Protein AF-A0AA92W323-F1 (afdb_monomer)

Foldseek 3Di:
DDDVLVLVLLQVVLCLLPVVLVPPDSVFKDKDKDAQQWQWAFPVDADPVRHTDTDTDTFGMKMWIDSGPPPVDPVSIWMEGEHEDADLVRLQPDPCQVVCFQLTFAYEYEYAPVCQVSNVVSQVVNCVVPVVCVQRYWYAHPVRSDTPHDGHTGNHDPVSVVSSVVSVCCCVVPVPDDDADPPPPDDPDPDDDDDDDDDDDDDDDDPDDDPDDHDDPDPPPPPPDPVVVVVVVVVVVVVD

Mean predicted aligned error: 14.5 Å

Sequence (240 aa):
MKGKKIQVFVKDMCLHAYPWTERIPVEYLEYKIFEEFRLRESTGEKTRLGLDKKLQIIPDVILFIKPGDRALNQGHCFTVALEIKEFKDDLMRDEKLWKYVGWTDFFFIAVPDDLTQYAFEKIVEVNNEHPETLSKIGVLGLETGELYSHPQRSEVSIEKQNLVLQNAVYNYAFKDAKTIFFTPEEPPMPVTSTEKNISEEDTKISAQNNLQENCILKEENNKRLPDEEKAARKAAYLAR

Structure (mmCIF, N/CA/C/O backbone):
data_AF-A0AA92W323-F1
#
_entry.id   AF-A0AA92W323-F1
#
loop_
_atom_site.group_PDB
_atom_site.id
_atom_site.type_symbol
_atom_site.label_atom_id
_atom_site.label_alt_id
_atom_site.label_comp_id
_atom_site.label_asym_id
_atom_site.label_entity_id
_atom_site.label_seq_id
_atom_site.pdbx_PDB_ins_code
_atom_site.Cartn_x
_atom_site.Cartn_y
_atom_site.Cartn_z
_atom_site.occupancy
_atom_site.B_iso_or_equiv
_atom_site.auth_seq_id
_atom_site.auth_comp_id
_atom_site.auth_asym_id
_atom_site.auth_atom_id
_atom_site.pdbx_PDB_model_num
ATOM 1 N N . MET A 1 1 ? 2.771 -14.122 0.572 1.00 56.31 1 MET A N 1
ATOM 2 C CA . MET A 1 1 ? 3.015 -14.318 -0.886 1.00 56.31 1 MET A CA 1
ATOM 3 C C . MET A 1 1 ? 4.290 -15.135 -1.119 1.00 56.31 1 MET A C 1
ATOM 5 O O . MET A 1 1 ? 5.273 -14.891 -0.439 1.00 56.31 1 MET A O 1
ATOM 9 N N . LYS A 1 2 ? 4.318 -16.095 -2.061 1.00 54.50 2 LYS A N 1
ATOM 10 C CA . LYS A 1 2 ? 5.544 -16.854 -2.425 1.00 54.50 2 LYS A CA 1
ATOM 11 C C . LYS A 1 2 ? 6.307 -16.165 -3.571 1.00 54.50 2 LYS A C 1
ATOM 13 O O . LYS A 1 2 ? 5.684 -15.522 -4.411 1.00 54.50 2 LYS A O 1
ATOM 18 N N . GLY A 1 3 ? 7.629 -16.367 -3.646 1.00 61.84 3 GLY A N 1
ATOM 19 C CA . GLY A 1 3 ? 8.594 -15.611 -4.473 1.00 61.84 3 GLY A CA 1
ATOM 20 C C . GLY A 1 3 ? 8.237 -15.296 -5.939 1.00 61.84 3 GLY A C 1
ATOM 21 O O . GLY A 1 3 ? 8.581 -14.223 -6.413 1.00 61.84 3 GLY A O 1
ATOM 22 N N . LYS A 1 4 ? 7.509 -16.160 -6.663 1.00 64.94 4 LYS A N 1
ATOM 23 C CA . LYS A 1 4 ? 7.082 -15.853 -8.046 1.00 64.94 4 LYS A CA 1
ATOM 24 C C . LYS A 1 4 ? 5.943 -14.829 -8.125 1.00 64.94 4 LYS A C 1
ATOM 26 O O . LYS A 1 4 ? 5.936 -14.009 -9.031 1.00 64.94 4 LYS A O 1
ATOM 31 N N . LYS A 1 5 ? 5.005 -14.853 -7.174 1.00 78.50 5 LYS A N 1
ATOM 32 C CA . LYS A 1 5 ? 3.828 -13.963 -7.172 1.00 78.50 5 LYS A CA 1
ATOM 33 C C . LYS A 1 5 ? 4.218 -12.522 -6.873 1.00 78.50 5 LYS A C 1
ATOM 35 O O . LYS A 1 5 ? 3.736 -11.593 -7.502 1.00 78.50 5 LYS A O 1
ATOM 40 N N . ILE A 1 6 ? 5.163 -12.356 -5.947 1.00 81.56 6 ILE A N 1
ATOM 41 C CA . ILE A 1 6 ? 5.682 -11.036 -5.601 1.00 81.56 6 ILE A CA 1
ATOM 42 C C . ILE A 1 6 ? 6.442 -10.391 -6.768 1.00 81.56 6 ILE A C 1
ATOM 44 O O . ILE A 1 6 ? 6.346 -9.187 -6.950 1.00 81.56 6 ILE A O 1
ATOM 48 N N . GLN A 1 7 ? 7.143 -11.170 -7.598 1.00 82.38 7 GLN A N 1
ATOM 49 C CA . GLN A 1 7 ? 7.807 -10.631 -8.788 1.00 82.38 7 GLN A CA 1
ATOM 50 C C . GLN A 1 7 ? 6.812 -10.114 -9.833 1.00 82.38 7 GLN A C 1
ATOM 52 O O . GLN A 1 7 ? 7.068 -9.066 -10.418 1.00 82.38 7 GLN A O 1
ATOM 57 N N . VAL A 1 8 ? 5.689 -10.815 -10.045 1.00 85.19 8 VAL A N 1
ATOM 58 C CA . VAL A 1 8 ? 4.604 -10.350 -10.933 1.00 85.19 8 VAL A CA 1
ATOM 59 C C . VAL A 1 8 ? 4.057 -9.019 -10.425 1.00 85.19 8 VAL A C 1
ATOM 61 O O . VAL A 1 8 ? 4.107 -8.026 -11.143 1.00 85.19 8 VAL A O 1
ATOM 64 N N . PHE A 1 9 ? 3.685 -8.970 -9.146 1.00 89.88 9 PHE A N 1
ATOM 65 C CA . PHE A 1 9 ? 3.217 -7.748 -8.501 1.00 89.88 9 PHE A CA 1
ATOM 66 C C . PHE A 1 9 ? 4.223 -6.589 -8.602 1.00 89.88 9 PHE A C 1
ATOM 68 O O .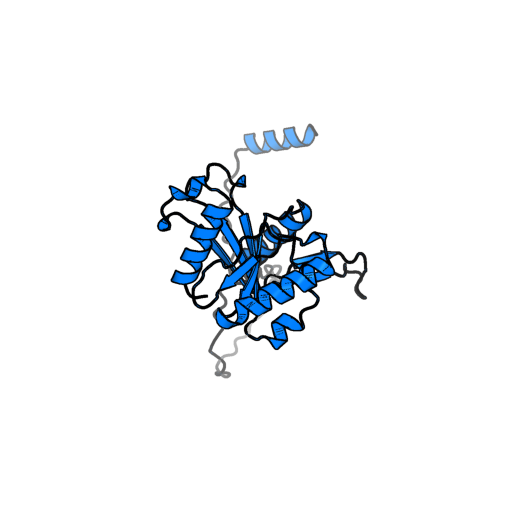 PHE A 1 9 ? 3.858 -5.486 -8.998 1.00 89.88 9 PHE A O 1
ATOM 75 N N . VAL A 1 10 ? 5.504 -6.814 -8.281 1.00 90.19 10 VAL A N 1
ATOM 76 C CA . VAL A 1 10 ? 6.534 -5.760 -8.340 1.00 90.19 10 VAL A CA 1
ATOM 77 C C . VAL A 1 10 ? 6.752 -5.275 -9.771 1.00 90.19 10 VAL A C 1
ATOM 79 O O . VAL A 1 10 ? 6.951 -4.077 -9.974 1.00 90.19 10 VAL A O 1
ATOM 82 N N . LYS A 1 11 ? 6.697 -6.167 -10.765 1.00 89.38 11 LYS A N 1
ATOM 83 C CA . LYS A 1 11 ? 6.792 -5.791 -12.177 1.00 89.38 11 LYS A CA 1
ATOM 84 C C . LYS A 1 11 ? 5.631 -4.883 -12.580 1.00 89.38 11 LYS A C 1
ATOM 86 O O . LYS A 1 11 ? 5.878 -3.810 -13.131 1.00 89.38 11 LYS A O 1
ATOM 91 N N . ASP A 1 12 ? 4.403 -5.282 -12.267 1.00 92.25 12 ASP A N 1
ATOM 92 C CA . ASP A 1 12 ? 3.207 -4.508 -12.606 1.00 92.25 12 ASP A CA 1
ATOM 93 C C . ASP A 1 12 ? 3.206 -3.155 -11.883 1.00 92.25 12 ASP A C 1
ATOM 95 O O . ASP A 1 12 ? 2.952 -2.118 -12.495 1.00 92.25 12 ASP A O 1
ATOM 99 N N . MET A 1 13 ? 3.626 -3.126 -10.615 1.00 93.94 13 MET A N 1
ATOM 100 C CA . MET A 1 13 ? 3.793 -1.885 -9.854 1.00 93.94 13 MET A CA 1
ATOM 101 C C . MET A 1 13 ? 4.854 -0.955 -10.437 1.00 93.94 13 MET A C 1
ATOM 103 O O . MET A 1 13 ? 4.646 0.257 -10.467 1.00 93.94 13 MET A O 1
ATOM 107 N N . CYS A 1 14 ? 5.988 -1.488 -10.901 1.00 92.38 14 CYS A N 1
ATOM 108 C CA . CYS A 1 14 ? 7.003 -0.684 -11.579 1.00 92.38 14 CYS A CA 1
ATOM 109 C C . CYS A 1 14 ? 6.436 -0.043 -12.848 1.00 92.38 14 CYS A C 1
ATOM 111 O O . CYS A 1 14 ? 6.650 1.151 -13.060 1.00 92.38 14 CYS A O 1
ATOM 113 N N . LEU A 1 15 ? 5.691 -0.807 -13.654 1.00 92.81 15 LEU A N 1
ATOM 114 C CA . LEU A 1 15 ? 5.075 -0.318 -14.890 1.00 92.81 15 LEU A CA 1
ATOM 115 C C . LEU A 1 15 ? 4.034 0.766 -14.612 1.00 92.81 15 LEU A C 1
ATOM 117 O O . LEU A 1 15 ? 4.030 1.800 -15.280 1.00 92.81 15 LEU A O 1
ATOM 121 N N . HIS A 1 16 ? 3.205 0.553 -13.591 1.00 94.38 16 HIS A N 1
ATOM 122 C CA . HIS A 1 16 ? 2.200 1.513 -13.146 1.00 94.38 16 HIS A CA 1
ATOM 123 C C . HIS A 1 16 ? 2.821 2.812 -12.626 1.00 94.38 16 HIS A C 1
ATOM 125 O O . HIS A 1 16 ? 2.421 3.904 -13.027 1.00 94.38 16 HIS A O 1
ATOM 131 N N . ALA A 1 17 ? 3.834 2.714 -11.762 1.00 93.19 17 ALA A N 1
ATOM 132 C CA . ALA A 1 17 ? 4.519 3.887 -11.225 1.00 93.19 17 ALA A CA 1
ATOM 133 C C . ALA A 1 17 ? 5.307 4.637 -12.311 1.00 93.19 17 ALA A C 1
ATOM 135 O O . ALA A 1 17 ? 5.402 5.867 -12.279 1.00 93.19 17 ALA A O 1
ATOM 136 N N . TYR A 1 18 ? 5.882 3.896 -13.259 1.00 92.00 18 TYR A N 1
ATOM 137 C CA . TYR A 1 18 ? 6.827 4.399 -14.242 1.00 92.00 18 TYR A CA 1
ATOM 138 C C . TYR A 1 18 ? 6.730 3.620 -15.565 1.00 92.00 18 TYR A C 1
ATOM 140 O O . TYR A 1 18 ? 7.376 2.579 -15.713 1.00 92.00 18 TYR A O 1
ATOM 148 N N . PRO A 1 19 ? 6.043 4.159 -16.591 1.00 91.31 19 PRO A N 1
ATOM 149 C CA . PRO A 1 19 ? 5.852 3.464 -17.869 1.00 91.31 19 PRO A CA 1
ATOM 150 C C . PRO A 1 19 ? 7.151 3.046 -18.575 1.00 91.31 19 PRO A C 1
ATOM 152 O O . PRO A 1 19 ? 7.191 2.055 -19.297 1.00 91.31 19 PRO A O 1
ATOM 155 N N . TRP A 1 20 ? 8.253 3.770 -18.350 1.00 90.19 20 TRP A N 1
ATOM 156 C CA . TRP A 1 20 ? 9.557 3.445 -18.938 1.00 90.19 20 TRP A CA 1
ATOM 157 C C . TRP A 1 20 ? 10.143 2.112 -18.444 1.00 90.19 20 TRP A C 1
ATOM 159 O O . TRP A 1 20 ? 11.057 1.579 -19.079 1.00 90.19 20 TRP A O 1
ATOM 169 N N . THR A 1 21 ? 9.624 1.560 -17.343 1.00 89.94 21 THR A N 1
ATOM 170 C CA . THR A 1 21 ? 10.070 0.276 -16.786 1.00 89.94 21 THR A CA 1
ATOM 171 C C . THR A 1 21 ? 9.650 -0.928 -17.626 1.00 89.94 21 THR A C 1
ATOM 173 O O . THR A 1 21 ? 10.226 -1.994 -17.449 1.00 89.94 21 THR A O 1
ATOM 176 N N . GLU A 1 22 ? 8.758 -0.764 -18.613 1.00 90.00 22 GLU A N 1
ATOM 177 C CA . GLU A 1 22 ? 8.421 -1.802 -19.605 1.00 90.00 22 GLU A CA 1
ATOM 178 C C . GLU A 1 22 ? 9.672 -2.406 -20.270 1.00 90.00 22 GLU A C 1
ATOM 180 O O . GLU A 1 22 ? 9.716 -3.584 -20.618 1.00 90.00 22 GLU A O 1
ATOM 185 N N . ARG A 1 23 ? 10.723 -1.592 -20.419 1.00 87.25 23 ARG A N 1
ATOM 186 C CA . ARG A 1 23 ? 11.990 -1.968 -21.059 1.00 87.25 23 ARG A CA 1
ATOM 187 C C . ARG A 1 23 ? 12.988 -2.619 -20.103 1.00 87.25 23 ARG A C 1
ATOM 189 O O . ARG A 1 23 ? 14.090 -2.952 -20.533 1.00 87.25 23 ARG A O 1
ATOM 196 N N . ILE A 1 24 ? 12.651 -2.732 -18.821 1.00 84.25 24 ILE A N 1
ATOM 197 C CA . ILE A 1 24 ? 13.533 -3.253 -17.780 1.00 84.25 24 ILE A CA 1
ATOM 198 C C . ILE A 1 24 ? 13.208 -4.734 -17.551 1.00 84.25 24 ILE A C 1
ATOM 200 O O . ILE A 1 24 ? 12.088 -5.063 -17.156 1.00 84.25 24 ILE A O 1
ATOM 204 N N . PRO A 1 25 ? 14.174 -5.640 -17.784 1.00 84.12 25 PRO A N 1
ATOM 205 C CA . PRO A 1 25 ? 14.038 -7.042 -17.413 1.00 84.12 25 PRO A CA 1
ATOM 206 C C . PRO A 1 25 ? 13.721 -7.228 -15.922 1.00 84.12 25 PRO A C 1
ATOM 208 O O . PRO A 1 25 ? 14.237 -6.503 -15.068 1.00 84.12 25 PRO A O 1
ATOM 211 N N . VAL A 1 26 ? 12.881 -8.218 -15.604 1.00 82.19 26 VAL A N 1
ATOM 212 C CA . VAL A 1 26 ? 12.370 -8.464 -14.240 1.00 82.19 26 VAL A CA 1
ATOM 213 C C . VAL A 1 26 ? 13.503 -8.797 -13.268 1.00 82.19 26 VAL A C 1
ATOM 215 O O . VAL A 1 26 ? 13.452 -8.412 -12.104 1.00 82.19 26 VAL A O 1
ATOM 218 N N . GLU A 1 27 ? 14.552 -9.462 -13.746 1.00 82.88 27 GLU A N 1
ATOM 219 C CA . GLU A 1 27 ? 15.759 -9.808 -12.992 1.00 82.88 27 GLU A CA 1
ATOM 220 C C . GLU A 1 27 ? 16.557 -8.598 -12.488 1.00 82.88 27 GLU A C 1
ATOM 222 O O . GLU A 1 27 ? 17.389 -8.753 -11.597 1.00 82.88 27 GLU A O 1
ATOM 227 N N . TYR A 1 28 ? 16.307 -7.404 -13.029 1.00 83.12 28 TYR A N 1
ATOM 228 C CA . TYR A 1 28 ? 16.937 -6.163 -12.577 1.00 83.12 28 TYR A CA 1
ATOM 229 C C . TYR A 1 28 ? 16.062 -5.352 -11.622 1.00 83.12 28 TYR A C 1
ATOM 231 O O . TYR A 1 28 ? 16.486 -4.285 -11.176 1.00 83.12 28 TYR A O 1
ATOM 239 N N . LEU A 1 29 ? 14.848 -5.816 -11.318 1.00 83.81 29 LEU A N 1
ATOM 240 C CA . LEU A 1 29 ? 14.006 -5.201 -10.302 1.00 83.81 29 LEU A CA 1
ATOM 241 C C . LEU A 1 29 ? 14.485 -5.646 -8.922 1.00 83.81 29 LEU A C 1
ATOM 243 O O . LEU A 1 29 ? 14.608 -6.837 -8.639 1.00 83.81 29 LEU A O 1
ATOM 247 N N . GLU A 1 30 ? 14.723 -4.680 -8.045 1.00 86.94 30 GLU A N 1
ATOM 248 C CA . GLU A 1 30 ? 15.118 -4.939 -6.666 1.00 86.94 30 GLU A CA 1
ATOM 249 C C . GLU A 1 30 ? 13.985 -4.532 -5.731 1.00 86.94 30 GLU A C 1
ATOM 251 O O . GLU A 1 30 ? 13.370 -3.474 -5.889 1.00 86.94 30 GLU A O 1
ATOM 256 N N . TYR A 1 31 ? 13.723 -5.354 -4.720 1.00 88.69 31 TYR A N 1
ATOM 257 C CA . TYR A 1 31 ? 12.782 -5.005 -3.670 1.00 88.69 31 TYR A CA 1
ATOM 258 C C . TYR A 1 31 ? 13.202 -5.584 -2.321 1.00 88.69 31 TYR A C 1
ATOM 260 O O . TYR A 1 31 ? 13.844 -6.633 -2.240 1.00 88.69 31 TYR A O 1
ATOM 268 N N . LYS A 1 32 ? 12.821 -4.893 -1.247 1.00 88.94 32 LYS A N 1
ATOM 269 C CA . LYS A 1 32 ? 12.912 -5.380 0.134 1.00 88.94 32 LYS A CA 1
ATOM 270 C C . LYS A 1 32 ? 11.528 -5.427 0.749 1.00 88.94 32 LYS A C 1
ATOM 272 O O . LYS A 1 32 ? 10.727 -4.528 0.514 1.00 88.94 32 LYS A O 1
ATOM 277 N N . ILE A 1 33 ? 11.279 -6.461 1.540 1.00 87.56 33 ILE A N 1
ATOM 278 C CA . ILE A 1 33 ? 10.017 -6.683 2.239 1.00 87.56 33 ILE A CA 1
ATOM 279 C C . ILE A 1 33 ? 10.294 -6.584 3.731 1.00 87.56 33 ILE A C 1
ATOM 281 O O . ILE A 1 33 ? 11.258 -7.176 4.215 1.00 87.56 33 ILE A O 1
ATOM 285 N N . PHE A 1 34 ? 9.449 -5.850 4.439 1.00 86.31 34 PHE A N 1
ATOM 286 C CA . PHE A 1 34 ? 9.450 -5.792 5.890 1.00 86.31 34 PHE A CA 1
ATOM 287 C C . PHE A 1 34 ? 8.075 -6.191 6.413 1.00 86.31 34 PHE A C 1
ATOM 289 O O . PHE A 1 34 ? 7.063 -5.630 5.993 1.00 86.31 34 PHE A O 1
ATOM 296 N N . GLU A 1 35 ? 8.069 -7.136 7.345 1.00 82.75 35 GLU A N 1
ATOM 297 C CA . GLU A 1 35 ? 6.893 -7.561 8.104 1.00 82.75 35 GLU A CA 1
ATOM 298 C C . GLU A 1 35 ? 6.916 -6.908 9.496 1.00 82.75 35 GLU A C 1
ATOM 300 O O . GLU A 1 35 ? 7.981 -6.552 10.018 1.00 82.75 35 GLU A O 1
ATOM 305 N N . GLU A 1 36 ? 5.742 -6.749 10.112 1.00 72.56 36 GLU A N 1
ATOM 306 C CA . GLU A 1 36 ? 5.566 -6.119 11.435 1.00 72.56 36 GLU A CA 1
ATOM 307 C C . GLU A 1 36 ? 6.086 -4.670 11.505 1.00 72.56 36 GLU A C 1
ATOM 309 O O . GLU A 1 36 ? 6.739 -4.239 12.469 1.00 72.56 36 GLU A O 1
ATOM 314 N N . PHE A 1 37 ? 5.807 -3.887 10.467 1.00 79.56 37 PHE A N 1
ATOM 315 C CA . PHE A 1 37 ? 6.353 -2.546 10.333 1.00 79.56 37 PHE A CA 1
ATOM 316 C C . PHE A 1 37 ? 5.590 -1.526 11.186 1.00 79.56 37 PHE A C 1
ATOM 318 O O . PHE A 1 37 ? 4.546 -1.011 10.807 1.00 79.56 37 PHE A O 1
ATOM 325 N N . ARG A 1 38 ? 6.119 -1.192 12.366 1.00 82.81 38 ARG A N 1
ATOM 326 C CA . ARG A 1 38 ? 5.435 -0.291 13.316 1.00 82.81 38 ARG A CA 1
ATOM 327 C C . ARG A 1 38 ? 5.594 1.196 12.987 1.00 82.81 38 ARG A C 1
ATOM 329 O O . ARG A 1 38 ? 6.527 1.839 13.470 1.00 82.81 38 ARG A O 1
ATOM 336 N N . LEU A 1 39 ? 4.653 1.763 12.244 1.00 82.44 39 LEU A N 1
ATOM 337 C CA . LEU A 1 39 ? 4.553 3.206 12.030 1.00 82.44 39 LEU A CA 1
ATOM 338 C C . LEU A 1 39 ? 4.049 3.881 13.310 1.00 82.44 39 LEU A C 1
ATOM 340 O O . LEU A 1 39 ? 3.153 3.379 13.992 1.00 82.44 39 LEU A O 1
ATOM 344 N N . ARG A 1 40 ? 4.670 5.004 13.673 1.00 81.06 40 ARG A N 1
ATOM 345 C CA . ARG A 1 40 ? 4.402 5.711 14.930 1.00 81.06 40 ARG A CA 1
ATOM 346 C C . ARG A 1 40 ? 4.059 7.159 14.645 1.00 81.06 40 ARG A C 1
ATOM 348 O O . ARG A 1 40 ? 4.942 7.951 14.336 1.00 81.06 40 ARG A O 1
ATOM 355 N N . GLU A 1 41 ? 2.793 7.504 14.812 1.00 81.00 41 GLU A N 1
ATOM 356 C CA . GLU A 1 41 ? 2.326 8.882 14.696 1.00 81.00 41 GLU A CA 1
ATOM 357 C C . GLU A 1 41 ? 2.295 9.548 16.068 1.00 81.00 41 GLU A C 1
ATOM 359 O O . GLU A 1 41 ? 1.923 8.928 17.067 1.00 81.00 41 GLU A O 1
ATOM 364 N N . SER A 1 42 ? 2.713 10.809 16.145 1.00 78.44 42 SER A N 1
ATOM 365 C CA . SER A 1 42 ? 2.641 11.559 17.398 1.00 78.44 42 SER A CA 1
ATOM 366 C C . SER A 1 42 ? 1.195 11.906 17.729 1.00 78.44 42 SER A C 1
ATOM 368 O O . SER A 1 42 ? 0.512 12.497 16.904 1.00 78.44 42 SER A O 1
ATOM 370 N N . THR A 1 43 ? 0.736 11.603 18.946 1.00 83.25 43 THR A N 1
ATOM 371 C CA . THR A 1 43 ? -0.619 11.997 19.376 1.00 83.25 43 THR A CA 1
ATOM 372 C C . THR A 1 43 ? -0.651 13.360 20.068 1.00 83.25 43 THR A C 1
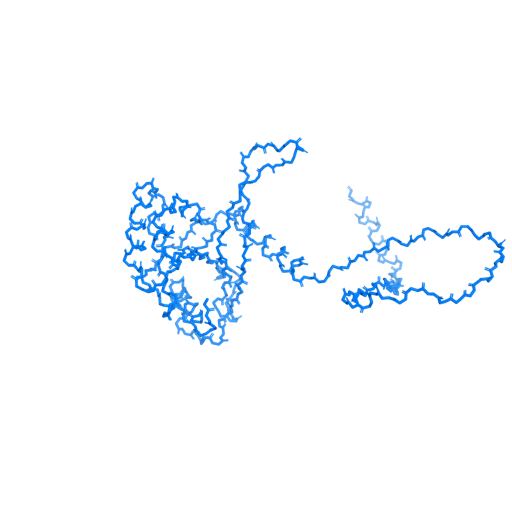ATOM 374 O O . THR A 1 43 ? -1.719 13.826 20.444 1.00 83.25 43 THR A O 1
ATOM 377 N N . GLY A 1 44 ? 0.514 13.974 20.311 1.00 84.25 44 GLY A N 1
ATOM 378 C CA . GLY A 1 44 ? 0.645 15.195 21.118 1.00 84.25 44 GLY A CA 1
ATOM 379 C C . GLY A 1 44 ? 0.482 14.979 22.630 1.00 84.25 44 GLY A C 1
ATOM 380 O O . GLY A 1 44 ? 0.680 15.907 23.409 1.00 84.25 44 GLY A O 1
ATOM 381 N N . GLU A 1 45 ? 0.170 13.756 23.066 1.00 88.56 45 GLU A N 1
ATOM 382 C CA . GLU A 1 45 ? -0.004 13.411 24.478 1.00 88.56 45 GLU A CA 1
ATOM 383 C C . GLU A 1 45 ? 1.283 12.838 25.081 1.00 88.56 45 GLU A C 1
ATOM 385 O O . GLU A 1 45 ? 2.142 12.290 24.384 1.00 88.56 45 GLU A O 1
ATOM 390 N N . LYS A 1 46 ? 1.388 12.895 26.410 1.00 90.94 46 LYS A N 1
ATOM 391 C CA . LYS A 1 46 ? 2.446 12.224 27.167 1.00 90.94 46 LYS A CA 1
ATOM 392 C C . LYS A 1 46 ? 1.903 10.979 27.864 1.00 90.94 46 LYS A C 1
ATOM 394 O O . LYS A 1 46 ? 0.782 10.950 28.361 1.00 90.94 46 LYS A O 1
ATOM 399 N N . THR A 1 47 ? 2.722 9.940 27.919 1.00 87.31 47 THR A N 1
ATOM 400 C CA . THR A 1 47 ? 2.504 8.771 28.775 1.00 87.31 47 THR A CA 1
ATOM 401 C C . THR A 1 47 ? 2.708 9.143 30.248 1.00 87.31 47 THR A C 1
ATOM 403 O O . THR A 1 47 ? 3.295 10.178 30.563 1.00 87.31 47 THR A O 1
ATOM 406 N N . ARG A 1 48 ? 2.318 8.254 31.174 1.00 87.31 48 ARG A N 1
ATOM 407 C CA . ARG A 1 48 ? 2.578 8.425 32.619 1.00 87.31 48 ARG A CA 1
ATOM 408 C C . ARG A 1 48 ? 4.071 8.582 32.957 1.00 87.31 48 ARG A C 1
ATOM 410 O O . ARG A 1 48 ? 4.402 9.108 34.009 1.00 87.31 48 ARG A O 1
ATOM 417 N N . LEU A 1 49 ? 4.959 8.129 32.070 1.00 89.50 49 LEU A N 1
ATOM 418 C CA . LEU A 1 49 ? 6.414 8.239 32.202 1.00 89.50 49 LEU A CA 1
ATOM 419 C C . LEU A 1 49 ? 6.983 9.521 31.563 1.00 89.50 49 LEU A C 1
ATOM 421 O O . LEU A 1 49 ? 8.195 9.666 31.466 1.00 89.50 49 LEU A O 1
ATOM 425 N N . GLY A 1 50 ? 6.136 10.431 31.070 1.00 86.44 50 GLY A N 1
ATOM 426 C CA . GLY A 1 50 ? 6.566 11.664 30.399 1.00 86.44 50 GLY A CA 1
ATOM 427 C C . GLY A 1 50 ? 7.058 11.477 28.957 1.00 86.44 50 GLY A C 1
ATOM 428 O O . GLY A 1 50 ? 7.460 12.449 28.317 1.00 86.44 50 GLY A O 1
ATOM 429 N N . LEU A 1 51 ? 7.003 10.254 28.418 1.00 86.38 51 LEU A N 1
ATOM 430 C CA . LEU A 1 51 ? 7.346 9.961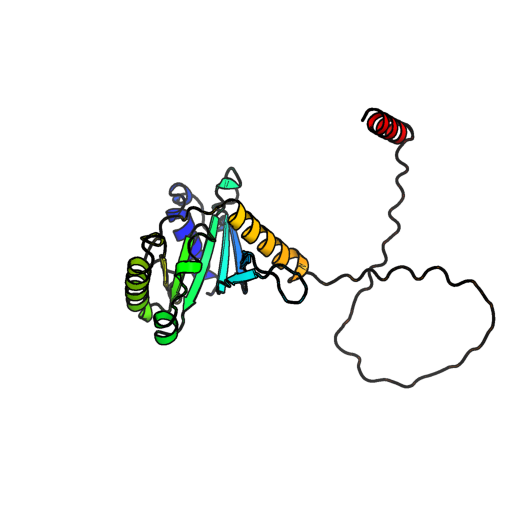 27.021 1.00 86.38 51 LEU A CA 1
ATOM 431 C C . LEU A 1 51 ? 6.210 10.355 26.081 1.00 86.38 51 LEU A C 1
ATOM 433 O O . LEU A 1 51 ? 5.048 10.264 26.472 1.00 86.38 51 LEU A O 1
ATOM 437 N N . ASP A 1 52 ? 6.529 10.717 24.839 1.00 86.62 52 ASP A N 1
ATOM 438 C CA . ASP A 1 52 ? 5.511 10.956 23.813 1.00 86.62 52 ASP A CA 1
ATOM 439 C C . ASP A 1 52 ? 4.684 9.698 23.574 1.00 86.62 52 ASP A C 1
ATOM 441 O O . ASP A 1 52 ? 5.213 8.628 23.257 1.00 86.62 52 ASP A O 1
ATOM 445 N N . LYS A 1 53 ? 3.367 9.836 23.684 1.00 86.56 53 LYS A N 1
ATOM 446 C CA . LYS A 1 53 ? 2.446 8.791 23.269 1.00 86.56 53 LYS A CA 1
ATOM 447 C C . LYS A 1 53 ? 2.406 8.775 21.744 1.00 86.56 53 LYS A C 1
ATOM 449 O O . LYS A 1 53 ? 2.274 9.809 21.086 1.00 86.56 53 LYS A O 1
ATOM 454 N N . LYS A 1 54 ? 2.569 7.578 21.185 1.00 84.25 54 LYS A N 1
ATOM 455 C CA . LYS A 1 54 ? 2.530 7.347 19.744 1.00 84.25 54 LYS A CA 1
ATOM 456 C C . LYS A 1 54 ? 1.361 6.436 19.403 1.00 84.25 54 LYS A C 1
ATOM 458 O O . LYS A 1 54 ? 1.198 5.392 20.039 1.00 84.25 54 LYS A O 1
ATOM 463 N N . LEU A 1 55 ? 0.571 6.820 18.407 1.00 83.50 55 LEU A N 1
ATOM 464 C CA . LEU A 1 55 ? -0.390 5.924 17.783 1.00 83.50 55 LEU A CA 1
ATOM 465 C C . LEU A 1 55 ? 0.396 4.939 16.918 1.00 83.50 55 LEU A C 1
ATOM 467 O O . LEU A 1 55 ? 1.236 5.354 16.120 1.00 83.50 55 LEU A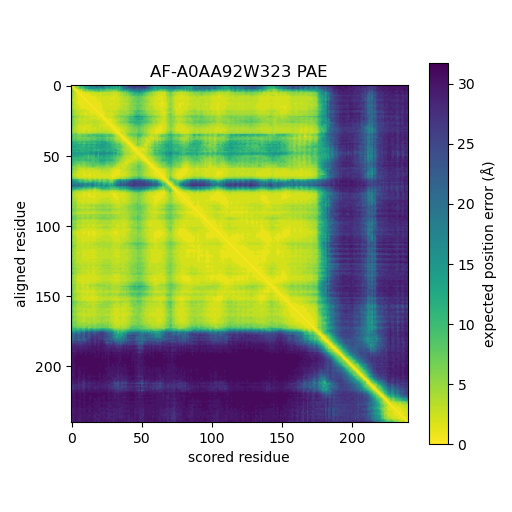 O 1
ATOM 471 N N . GLN A 1 56 ? 0.151 3.646 17.114 1.00 83.94 56 GLN A N 1
ATOM 472 C CA . GLN A 1 56 ? 0.769 2.605 16.302 1.00 83.94 56 GLN A CA 1
ATOM 473 C C . GLN A 1 56 ? -0.153 2.269 15.136 1.00 83.94 56 GLN A C 1
ATOM 475 O O . GLN A 1 56 ? -1.319 1.935 15.344 1.00 83.94 56 GLN A O 1
ATOM 480 N N . ILE A 1 57 ? 0.396 2.361 13.933 1.00 85.06 57 ILE A N 1
ATOM 481 C CA . ILE A 1 57 ? -0.211 1.898 12.690 1.00 85.06 57 ILE A CA 1
ATOM 482 C C . ILE A 1 57 ? 0.733 0.816 12.171 1.00 85.06 57 ILE A C 1
ATOM 484 O O . ILE A 1 57 ? 1.932 1.054 12.036 1.00 85.06 57 ILE A O 1
ATOM 488 N N . ILE A 1 58 ? 0.231 -0.399 11.986 1.00 85.94 58 ILE A N 1
ATOM 489 C CA . ILE A 1 58 ? 1.070 -1.561 11.685 1.00 85.94 58 ILE A CA 1
ATOM 490 C C . ILE A 1 58 ? 0.485 -2.227 10.446 1.00 85.94 58 ILE A C 1
ATOM 492 O O . ILE A 1 58 ? -0.361 -3.097 10.609 1.00 85.94 58 ILE A O 1
ATOM 496 N N . PRO A 1 59 ? 0.870 -1.795 9.232 1.00 85.88 59 PRO A N 1
ATOM 497 C CA . PRO A 1 59 ? 0.553 -2.570 8.043 1.00 85.88 59 PRO A CA 1
ATOM 498 C C . PRO A 1 59 ? 1.228 -3.939 8.133 1.00 85.88 59 PRO A C 1
ATOM 500 O O . PRO A 1 59 ? 2.341 -4.054 8.668 1.00 85.88 59 PRO A O 1
ATOM 503 N N . ASP A 1 60 ? 0.583 -4.955 7.570 1.00 88.31 60 ASP A N 1
ATOM 504 C CA . ASP A 1 60 ? 1.122 -6.317 7.560 1.00 88.31 60 ASP A CA 1
ATOM 505 C C . ASP A 1 60 ? 2.459 -6.389 6.822 1.00 88.31 60 ASP A C 1
ATOM 507 O O . ASP A 1 60 ? 3.411 -7.020 7.294 1.00 88.31 60 ASP A O 1
ATOM 511 N N . VAL A 1 61 ? 2.555 -5.697 5.681 1.00 89.50 61 VAL A N 1
ATOM 512 C CA . VAL A 1 61 ? 3.757 -5.691 4.845 1.00 89.50 61 VAL A CA 1
ATOM 513 C C . VAL A 1 61 ? 4.065 -4.292 4.322 1.00 89.50 61 VAL A C 1
ATOM 515 O O . VAL A 1 61 ? 3.190 -3.598 3.806 1.00 89.50 61 VAL A O 1
ATOM 518 N N . ILE A 1 62 ? 5.344 -3.907 4.364 1.00 91.38 62 ILE A N 1
ATOM 519 C CA . ILE A 1 62 ? 5.873 -2.787 3.577 1.00 91.38 62 ILE A CA 1
ATOM 520 C C . ILE A 1 62 ? 6.933 -3.279 2.600 1.00 91.38 62 ILE A C 1
ATOM 522 O O . ILE A 1 62 ? 7.862 -4.000 2.967 1.00 91.38 62 ILE A O 1
ATOM 526 N N . LEU A 1 63 ? 6.820 -2.828 1.355 1.00 92.19 63 LEU A N 1
ATOM 527 C CA . LEU A 1 63 ? 7.790 -3.053 0.302 1.00 92.19 63 LEU A CA 1
ATOM 528 C C . LEU A 1 63 ? 8.528 -1.767 -0.024 1.00 92.19 63 LEU A C 1
ATOM 530 O O . LEU A 1 63 ? 7.918 -0.716 -0.191 1.00 92.19 63 LEU A O 1
ATOM 534 N N . PHE A 1 64 ? 9.838 -1.884 -0.186 1.00 92.12 64 PHE A N 1
ATOM 535 C CA . PHE A 1 64 ? 10.680 -0.872 -0.809 1.00 92.12 64 PHE A CA 1
ATOM 536 C C . PHE A 1 64 ? 11.074 -1.393 -2.177 1.00 92.12 64 PHE A C 1
ATOM 538 O O . PHE A 1 64 ? 11.702 -2.447 -2.255 1.00 92.12 64 PHE A O 1
ATOM 545 N N . ILE A 1 65 ? 10.706 -0.678 -3.234 1.00 91.62 65 ILE A N 1
ATOM 546 C CA . ILE A 1 65 ? 10.910 -1.101 -4.618 1.00 91.62 65 ILE A CA 1
ATOM 547 C C . ILE A 1 65 ? 11.868 -0.130 -5.301 1.00 91.62 65 ILE A C 1
ATOM 549 O O . ILE A 1 65 ? 11.689 1.090 -5.253 1.00 91.62 65 ILE A O 1
ATOM 553 N N . LYS A 1 66 ? 12.882 -0.689 -5.961 1.00 89.94 66 LYS A N 1
ATOM 554 C CA . LYS A 1 66 ? 13.813 0.013 -6.841 1.00 89.94 66 LYS A CA 1
ATOM 555 C C . LYS A 1 66 ? 13.563 -0.467 -8.281 1.00 89.94 66 LYS A C 1
ATOM 557 O O . LYS A 1 66 ? 13.886 -1.615 -8.606 1.00 89.94 66 LYS A O 1
ATOM 562 N N . PRO A 1 67 ? 12.998 0.388 -9.152 1.00 85.44 67 PRO A N 1
ATOM 563 C CA . PRO A 1 67 ? 12.692 0.030 -10.533 1.00 85.44 67 PRO A CA 1
ATOM 564 C C . PRO A 1 67 ? 13.969 0.019 -11.397 1.00 85.44 67 PRO A C 1
ATOM 566 O O . PRO A 1 67 ? 14.262 0.975 -12.110 1.00 85.44 67 PRO A O 1
ATOM 569 N N . GLY A 1 68 ? 14.750 -1.063 -11.323 1.00 74.75 68 GLY A N 1
ATOM 570 C CA . GLY A 1 68 ? 15.941 -1.289 -12.148 1.00 74.75 68 GLY A CA 1
ATOM 571 C C . GLY A 1 68 ? 17.272 -0.921 -11.479 1.00 74.75 68 GLY A C 1
ATOM 572 O O . GLY A 1 68 ? 17.390 0.101 -10.803 1.00 74.75 68 GLY A O 1
ATOM 573 N N . ASP A 1 69 ? 18.311 -1.718 -11.747 1.00 59.28 69 ASP A N 1
ATOM 574 C CA . ASP A 1 69 ? 19.678 -1.544 -11.221 1.00 59.28 69 ASP A CA 1
ATOM 575 C C . ASP A 1 69 ? 20.265 -0.143 -11.507 1.00 59.28 69 ASP A C 1
ATOM 577 O O . ASP A 1 69 ? 20.925 0.464 -10.661 1.00 59.28 69 ASP A O 1
ATOM 581 N N . ARG A 1 70 ? 19.913 0.426 -12.670 1.00 57.53 70 ARG A N 1
ATOM 582 C CA . ARG A 1 70 ? 20.314 1.765 -13.133 1.00 57.53 70 ARG A CA 1
ATOM 583 C C . ARG A 1 70 ? 19.217 2.821 -13.026 1.00 57.53 70 ARG A C 1
ATOM 585 O O . ARG A 1 70 ? 19.252 3.775 -13.802 1.00 57.53 70 ARG A O 1
ATOM 592 N N . ALA A 1 71 ? 18.238 2.674 -12.131 1.00 55.62 71 ALA A N 1
ATOM 593 C CA . ALA A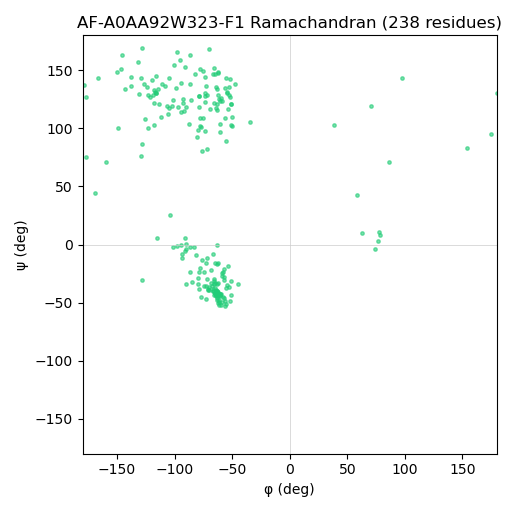 1 71 ? 17.336 3.781 -11.820 1.00 55.62 71 ALA A CA 1
ATOM 594 C C . ALA A 1 71 ? 18.205 5.017 -11.526 1.00 55.62 71 ALA A C 1
ATOM 596 O O . ALA A 1 71 ? 18.959 5.035 -10.555 1.00 55.62 71 ALA A O 1
ATOM 597 N N . LEU A 1 72 ? 18.172 5.995 -12.439 1.00 54.47 72 LEU A N 1
ATOM 598 C CA . LEU A 1 72 ? 19.204 7.026 -12.663 1.00 54.47 72 LEU A CA 1
ATOM 599 C C . LEU A 1 72 ? 19.436 7.972 -11.461 1.00 54.47 72 LEU A C 1
ATOM 601 O O . LEU A 1 72 ? 20.237 8.902 -11.532 1.00 54.47 72 LEU A O 1
ATOM 605 N N . ASN A 1 73 ? 18.698 7.765 -10.370 1.00 60.72 73 ASN A N 1
ATOM 606 C CA . ASN A 1 73 ? 18.555 8.624 -9.212 1.00 60.72 73 ASN A CA 1
ATOM 607 C C . ASN A 1 73 ? 17.626 7.932 -8.195 1.00 60.72 73 ASN A C 1
ATOM 609 O O . ASN A 1 73 ? 16.576 7.400 -8.555 1.00 60.72 73 ASN A O 1
ATOM 613 N N . GLN A 1 74 ? 17.990 7.989 -6.908 1.00 66.25 74 GLN A N 1
ATOM 614 C CA . GLN A 1 74 ? 17.230 7.413 -5.782 1.00 66.25 74 GLN A CA 1
ATOM 615 C C . GLN A 1 74 ? 15.761 7.880 -5.720 1.00 66.25 74 GLN A C 1
ATOM 617 O O . GLN A 1 74 ? 14.933 7.213 -5.110 1.00 66.25 74 GLN A O 1
ATOM 622 N N . GLY A 1 75 ? 15.423 8.990 -6.387 1.00 75.25 75 GLY A N 1
ATOM 623 C CA . GLY A 1 75 ? 14.066 9.539 -6.458 1.00 75.25 75 GLY A CA 1
ATOM 624 C C . GLY A 1 75 ? 13.044 8.686 -7.220 1.00 75.25 75 GLY A C 1
ATOM 625 O O . GLY A 1 75 ? 11.862 9.013 -7.190 1.00 75.25 75 GLY A O 1
ATOM 626 N N . HIS A 1 76 ? 13.467 7.612 -7.894 1.00 86.94 76 HIS A N 1
ATOM 627 C CA . HIS A 1 76 ? 12.546 6.656 -8.519 1.00 86.94 76 HIS A CA 1
ATOM 628 C C . HIS A 1 76 ? 12.204 5.457 -7.632 1.00 86.94 76 HIS A C 1
ATOM 630 O O . HIS A 1 76 ? 11.332 4.670 -7.990 1.00 86.94 76 HIS A O 1
ATOM 636 N N . CYS A 1 77 ? 12.871 5.292 -6.489 1.00 90.56 77 CYS A N 1
ATOM 637 C CA . CYS A 1 77 ? 12.452 4.291 -5.519 1.00 90.56 77 CYS A CA 1
ATOM 638 C C . CYS A 1 77 ? 11.094 4.684 -4.930 1.00 90.56 77 CYS A C 1
ATOM 640 O O . CYS A 1 77 ? 10.791 5.867 -4.766 1.00 90.56 77 CYS A O 1
ATOM 642 N N . PHE A 1 78 ? 10.280 3.689 -4.605 1.00 93.38 78 PHE A N 1
ATOM 643 C CA . PHE A 1 78 ? 8.967 3.915 -4.017 1.00 93.38 78 PHE A CA 1
ATOM 644 C C . PHE A 1 78 ? 8.616 2.817 -3.022 1.00 93.38 78 PHE A C 1
ATOM 646 O O . PHE A 1 78 ? 9.238 1.752 -2.977 1.00 93.38 78 PHE A O 1
ATOM 653 N N . THR A 1 79 ? 7.628 3.111 -2.194 1.00 95.12 79 THR A N 1
ATOM 654 C CA . THR A 1 79 ? 7.170 2.264 -1.104 1.00 95.12 79 THR A CA 1
ATOM 655 C C . THR A 1 79 ? 5.740 1.815 -1.326 1.00 95.12 79 THR A C 1
ATOM 657 O O . THR A 1 79 ? 4.912 2.561 -1.845 1.00 95.12 79 THR A O 1
ATOM 660 N N . VAL A 1 80 ? 5.438 0.591 -0.912 1.00 95.75 80 VAL A N 1
ATOM 661 C CA . VAL A 1 80 ? 4.084 0.047 -0.975 1.00 95.75 80 VAL A CA 1
ATOM 662 C C . VAL A 1 80 ? 3.725 -0.557 0.370 1.00 95.75 80 VAL A C 1
ATOM 664 O O . VAL A 1 80 ? 4.493 -1.360 0.890 1.00 95.75 80 VAL A O 1
ATOM 667 N N . ALA A 1 81 ? 2.576 -0.190 0.925 1.00 94.94 81 ALA A N 1
ATOM 668 C CA . ALA A 1 81 ? 1.993 -0.865 2.078 1.00 94.94 81 ALA A CA 1
ATOM 669 C C . ALA A 1 81 ? 0.908 -1.845 1.618 1.00 94.94 81 ALA A C 1
ATOM 671 O O . ALA A 1 81 ? 0.068 -1.497 0.785 1.00 94.94 81 ALA A O 1
ATOM 672 N N . LEU A 1 82 ? 0.926 -3.055 2.174 1.00 93.69 82 LEU A N 1
ATOM 673 C CA . LEU A 1 82 ? -0.118 -4.059 1.997 1.00 93.69 82 LEU A CA 1
ATOM 674 C C . LEU A 1 82 ? -0.770 -4.338 3.350 1.00 93.69 82 LEU A C 1
ATOM 676 O O . LEU A 1 82 ? -0.068 -4.630 4.320 1.00 93.69 82 LEU A O 1
ATOM 680 N N . GLU A 1 83 ? -2.096 -4.294 3.372 1.00 94.50 83 GLU A N 1
ATOM 681 C CA . GLU A 1 83 ? -2.920 -4.837 4.450 1.00 94.50 83 GLU A CA 1
ATOM 682 C C . GLU A 1 83 ? -3.549 -6.145 3.957 1.00 94.50 83 GLU A C 1
ATOM 684 O O . GLU A 1 83 ? -4.291 -6.146 2.972 1.00 94.50 83 GLU A O 1
ATOM 689 N N . ILE A 1 84 ? -3.227 -7.261 4.601 1.00 92.94 84 ILE A N 1
ATOM 690 C CA . ILE A 1 84 ? -3.649 -8.605 4.214 1.00 92.94 84 ILE A CA 1
ATOM 691 C C . ILE A 1 84 ? -4.932 -8.957 4.964 1.00 92.94 84 ILE A C 1
ATOM 693 O O . ILE A 1 84 ? -4.953 -9.018 6.189 1.00 92.94 84 ILE A O 1
ATOM 697 N N . LYS A 1 85 ? -6.004 -9.261 4.229 1.00 94.12 85 LYS A N 1
ATOM 698 C CA . LYS A 1 85 ? -7.282 -9.703 4.804 1.00 94.12 85 LYS A CA 1
ATOM 699 C C . LYS A 1 85 ? -7.673 -11.063 4.238 1.00 94.12 85 LYS A C 1
ATOM 701 O O . LYS A 1 85 ? -8.200 -11.163 3.135 1.00 94.12 85 LYS A O 1
ATOM 706 N N . GLU A 1 86 ? -7.424 -12.121 5.006 1.00 93.19 86 GLU A N 1
ATOM 707 C CA . GLU A 1 86 ? -7.707 -13.505 4.587 1.00 93.19 86 GLU A CA 1
ATOM 708 C C . GLU A 1 86 ? -9.192 -13.884 4.701 1.00 93.19 86 GLU A C 1
ATOM 710 O O . GLU A 1 86 ? -9.646 -14.831 4.064 1.00 93.19 86 GLU A O 1
ATOM 715 N N . PHE A 1 87 ? -9.967 -13.146 5.502 1.00 94.69 87 PHE A N 1
ATOM 716 C CA . PHE A 1 87 ? -11.364 -13.464 5.787 1.00 94.69 87 PHE A CA 1
ATOM 717 C C . PHE A 1 87 ? -12.275 -12.271 5.508 1.00 94.69 87 PHE A C 1
ATOM 719 O O . PHE A 1 87 ? -11.991 -11.147 5.923 1.00 94.69 87 PHE A O 1
ATOM 726 N N . LYS A 1 88 ? -13.435 -12.537 4.890 1.00 96.56 88 LYS A N 1
ATOM 727 C CA . LYS A 1 88 ? -14.463 -11.522 4.606 1.00 96.56 88 LYS A CA 1
ATOM 728 C C . LYS A 1 88 ? -14.844 -10.719 5.851 1.00 96.56 88 LYS A C 1
ATOM 730 O O . LYS A 1 88 ? -14.884 -9.496 5.804 1.00 96.56 88 LYS A O 1
ATOM 735 N N . ASP A 1 89 ? -15.117 -11.397 6.961 1.00 95.31 89 ASP A N 1
ATOM 736 C CA . ASP A 1 89 ? -15.555 -10.729 8.189 1.00 95.31 89 ASP A CA 1
ATOM 737 C C . ASP A 1 89 ? -14.472 -9.821 8.785 1.00 95.31 89 ASP A C 1
ATOM 739 O O . ASP A 1 89 ? -14.795 -8.836 9.443 1.00 95.31 89 ASP A O 1
ATOM 743 N N . ASP A 1 90 ? -13.195 -10.150 8.584 1.00 93.38 90 ASP A N 1
ATOM 744 C CA . ASP A 1 90 ? -12.083 -9.306 9.021 1.00 93.38 90 ASP A CA 1
ATOM 745 C C . ASP A 1 90 ? -11.964 -8.057 8.138 1.00 93.38 90 ASP A C 1
ATOM 747 O O . ASP A 1 90 ? -11.950 -6.938 8.645 1.00 93.38 90 ASP A O 1
ATOM 751 N N . LEU A 1 91 ? -12.020 -8.237 6.813 1.00 95.94 91 LEU A N 1
ATOM 752 C CA . LEU A 1 91 ? -12.043 -7.142 5.840 1.00 95.94 91 LEU A CA 1
ATOM 753 C C . LEU A 1 91 ? -13.187 -6.152 6.103 1.00 95.94 91 LEU A C 1
ATOM 755 O O . LEU A 1 91 ? -12.965 -4.943 6.170 1.00 95.94 91 LEU A O 1
ATOM 759 N N . MET A 1 92 ? -14.415 -6.654 6.251 1.00 96.19 92 MET A N 1
ATOM 760 C CA . MET A 1 92 ? -15.592 -5.787 6.348 1.00 96.19 92 MET A CA 1
ATOM 761 C C . MET A 1 92 ? -15.659 -5.035 7.681 1.00 96.19 92 MET A C 1
ATOM 763 O O . MET A 1 92 ? -16.159 -3.912 7.714 1.00 96.19 92 MET A O 1
ATOM 767 N N . ARG A 1 93 ? -15.124 -5.605 8.770 1.00 95.00 93 ARG A N 1
ATOM 768 C CA . ARG A 1 93 ? -15.101 -4.960 10.097 1.00 95.00 93 ARG A CA 1
ATOM 769 C C . ARG A 1 93 ? -13.965 -3.957 10.284 1.00 95.00 93 ARG A C 1
ATOM 771 O O . ARG A 1 93 ? -13.952 -3.259 11.295 1.00 95.00 93 ARG A O 1
ATOM 778 N N . ASP A 1 94 ? -13.007 -3.880 9.364 1.00 93.00 94 ASP A N 1
ATOM 779 C CA . ASP A 1 94 ? -11.888 -2.954 9.510 1.00 93.00 94 ASP A CA 1
ATOM 780 C C . ASP A 1 94 ? -12.293 -1.511 9.169 1.00 93.00 94 ASP A C 1
ATOM 782 O O . ASP A 1 94 ? -12.392 -1.111 8.011 1.00 93.00 94 ASP A O 1
ATOM 786 N N . GLU A 1 95 ? -12.526 -0.708 10.201 1.00 92.31 95 GLU A N 1
ATOM 787 C CA . GLU A 1 95 ? -12.886 0.715 10.098 1.00 92.31 95 GLU A CA 1
ATOM 788 C C . GLU A 1 95 ? -11.666 1.640 9.922 1.00 92.31 95 GLU A C 1
ATOM 790 O O . GLU A 1 95 ? -11.799 2.863 9.858 1.00 92.31 95 GLU A O 1
ATOM 795 N N . LYS A 1 96 ? -10.440 1.102 9.927 1.00 91.88 96 LYS A N 1
ATOM 796 C CA . LYS A 1 96 ? -9.203 1.896 10.039 1.00 91.88 96 LYS A CA 1
ATOM 797 C C . LYS A 1 96 ? -8.313 1.817 8.807 1.00 91.88 96 LYS A C 1
ATOM 799 O O . LYS A 1 96 ? -7.244 2.427 8.823 1.00 91.88 96 LYS A O 1
ATOM 804 N N . LEU A 1 97 ? -8.761 1.165 7.735 1.00 93.56 97 LEU A N 1
ATOM 805 C CA . LEU A 1 97 ? -8.020 1.038 6.474 1.00 93.56 97 LEU A CA 1
ATOM 806 C C . LEU A 1 97 ? -7.552 2.390 5.910 1.00 93.56 97 LEU A C 1
ATOM 808 O O . LEU A 1 97 ? -6.433 2.509 5.410 1.00 93.56 97 LEU A O 1
ATOM 812 N N . TRP A 1 98 ? -8.362 3.440 6.057 1.00 94.56 98 TRP A N 1
ATOM 813 C CA . TRP A 1 98 ? -8.014 4.793 5.614 1.00 94.56 98 TRP A CA 1
ATOM 814 C C . TRP A 1 98 ? -6.736 5.340 6.269 1.00 94.56 98 TRP A C 1
ATOM 816 O O . TRP A 1 98 ? -6.032 6.147 5.665 1.00 94.56 98 TRP A O 1
ATOM 826 N N . LYS A 1 99 ? -6.384 4.885 7.481 1.00 93.06 99 LYS A N 1
ATOM 827 C CA . LYS A 1 99 ? -5.221 5.388 8.231 1.00 93.06 99 LYS A CA 1
ATOM 828 C C . LYS A 1 99 ? -3.885 5.017 7.604 1.00 93.06 99 LYS A C 1
ATOM 830 O O . LYS A 1 99 ? -2.888 5.675 7.899 1.00 93.06 99 LYS A O 1
ATOM 835 N N . TYR A 1 100 ? -3.849 3.974 6.777 1.00 92.69 100 TYR A N 1
ATOM 836 C CA . TYR A 1 100 ? -2.638 3.541 6.079 1.00 92.69 100 TYR A CA 1
ATOM 837 C C . TYR A 1 100 ? -2.338 4.405 4.847 1.00 92.69 100 TYR A C 1
ATOM 839 O O . TYR A 1 100 ? -1.181 4.521 4.433 1.00 92.69 100 TYR A O 1
ATOM 847 N N . VAL A 1 101 ? -3.357 5.061 4.285 1.00 94.38 101 VAL A N 1
ATOM 848 C CA . VAL A 1 101 ? -3.218 5.907 3.097 1.00 94.38 101 VAL A CA 1
ATOM 849 C C . VAL A 1 101 ? -2.301 7.099 3.398 1.00 94.38 101 VAL A C 1
ATOM 851 O O . VAL A 1 101 ? -2.408 7.768 4.427 1.00 94.38 101 VAL A O 1
ATOM 854 N N . GLY A 1 102 ? -1.356 7.364 2.493 1.00 93.12 102 GLY A N 1
ATOM 855 C CA . GLY A 1 102 ? -0.394 8.460 2.634 1.00 93.12 102 GLY A CA 1
ATOM 856 C C . GLY A 1 102 ? 0.778 8.192 3.582 1.00 93.12 102 GLY A C 1
ATOM 857 O O . GLY A 1 102 ? 1.536 9.119 3.864 1.00 93.12 102 GLY A O 1
ATOM 858 N N . TRP A 1 103 ? 0.953 6.965 4.085 1.00 93.62 103 TRP A N 1
ATOM 859 C CA . TRP A 1 103 ? 2.203 6.549 4.743 1.00 93.62 103 TRP A CA 1
ATOM 860 C C . TRP A 1 103 ? 3.267 6.057 3.767 1.00 93.62 103 TRP A C 1
ATOM 862 O O . TRP A 1 103 ? 4.454 6.239 4.018 1.00 93.62 103 TRP A O 1
ATOM 872 N N . THR A 1 104 ? 2.842 5.446 2.667 1.00 95.25 104 THR A N 1
ATOM 873 C CA . THR A 1 104 ? 3.696 4.949 1.582 1.00 95.25 104 THR A CA 1
ATOM 874 C C . THR A 1 104 ? 3.183 5.486 0.248 1.00 95.25 104 THR A C 1
ATOM 876 O O . THR A 1 104 ? 2.099 6.073 0.193 1.00 95.25 104 THR A O 1
ATOM 879 N N . ASP A 1 105 ? 3.960 5.325 -0.824 1.00 96.56 105 ASP A N 1
ATOM 880 C CA . ASP A 1 105 ? 3.583 5.819 -2.153 1.00 96.56 105 ASP A CA 1
ATOM 881 C C . ASP A 1 105 ? 2.311 5.146 -2.679 1.00 96.56 105 ASP A C 1
ATOM 883 O O . ASP A 1 105 ? 1.509 5.795 -3.346 1.00 96.56 105 ASP A O 1
ATOM 887 N N . PHE A 1 106 ? 2.102 3.869 -2.361 1.00 97.75 106 PHE A N 1
ATOM 888 C CA . PHE A 1 106 ? 0.907 3.125 -2.750 1.00 97.75 106 PHE A CA 1
ATOM 889 C C . PHE A 1 106 ? 0.404 2.261 -1.598 1.00 97.75 106 PHE A C 1
ATOM 891 O O . PHE A 1 106 ? 1.194 1.674 -0.863 1.00 97.75 106 PHE A O 1
ATOM 898 N N . PHE A 1 107 ? -0.914 2.134 -1.479 1.00 97.38 107 PHE A N 1
ATOM 899 C CA . PHE A 1 107 ? -1.549 1.280 -0.484 1.00 97.38 107 PHE A CA 1
ATOM 900 C C . PHE A 1 107 ? -2.480 0.275 -1.159 1.00 97.38 107 PHE A C 1
ATOM 902 O O . PHE A 1 107 ? -3.256 0.641 -2.045 1.00 97.38 107 PHE A O 1
ATOM 909 N N . PHE A 1 108 ? -2.405 -0.981 -0.726 1.00 97.38 108 PHE A N 1
ATOM 910 C CA . PHE A 1 108 ? -3.258 -2.058 -1.214 1.00 97.38 108 PHE A CA 1
ATOM 911 C C . PHE A 1 108 ? -3.904 -2.820 -0.070 1.00 97.38 108 PHE A C 1
ATOM 913 O O . PHE A 1 108 ? -3.270 -3.116 0.944 1.00 97.38 108 PHE A O 1
ATOM 920 N N . ILE A 1 109 ? -5.143 -3.225 -0.316 1.00 97.00 109 ILE A N 1
ATOM 921 C CA . ILE A 1 109 ? -5.785 -4.321 0.393 1.00 97.00 109 ILE A CA 1
ATOM 922 C C . ILE A 1 109 ? -5.461 -5.593 -0.398 1.00 97.00 109 ILE A C 1
ATOM 924 O O . ILE A 1 109 ? -5.800 -5.706 -1.579 1.00 97.00 109 ILE A O 1
ATOM 928 N N . ALA A 1 110 ? -4.763 -6.528 0.235 1.00 95.06 110 ALA A N 1
ATOM 929 C CA . ALA A 1 110 ? -4.397 -7.807 -0.349 1.00 95.06 110 ALA A CA 1
ATOM 930 C C . ALA A 1 110 ? -5.333 -8.893 0.190 1.00 95.06 110 ALA A C 1
ATOM 932 O O . ALA A 1 110 ? -5.390 -9.134 1.396 1.00 95.06 110 ALA A O 1
ATOM 933 N N . VAL A 1 111 ? -6.080 -9.539 -0.698 1.00 95.81 111 VAL A N 1
ATOM 934 C CA . VAL A 1 111 ? -7.135 -10.497 -0.341 1.00 95.81 111 VAL A CA 1
ATOM 935 C C . VAL A 1 111 ? -6.999 -11.779 -1.153 1.00 95.81 111 VAL A C 1
ATOM 937 O O . VAL A 1 111 ? -6.425 -11.751 -2.245 1.00 95.81 111 VAL A O 1
ATOM 940 N N . PRO A 1 112 ? -7.539 -12.902 -0.655 1.00 94.94 112 PRO A N 1
ATOM 941 C CA . PRO A 1 112 ? -7.881 -14.023 -1.507 1.00 94.94 112 PRO A CA 1
ATOM 942 C C . PRO A 1 112 ? -8.667 -13.556 -2.738 1.00 94.94 112 PRO A C 1
ATOM 944 O O . PRO A 1 112 ? -9.540 -12.690 -2.641 1.00 94.94 112 PRO A O 1
ATOM 947 N N . ASP A 1 113 ? -8.351 -14.111 -3.900 1.00 93.56 113 ASP A N 1
ATOM 948 C CA . ASP A 1 113 ? -8.902 -13.719 -5.193 1.00 93.56 113 ASP A CA 1
ATOM 949 C C . ASP A 1 113 ? -10.447 -13.814 -5.221 1.00 93.56 113 ASP A C 1
ATOM 951 O O . ASP A 1 113 ? -11.107 -12.990 -5.859 1.00 93.56 113 ASP A O 1
ATOM 955 N N . ASP A 1 114 ? -11.053 -14.740 -4.469 1.00 96.00 114 ASP A N 1
ATOM 956 C CA . ASP A 1 114 ? -12.512 -14.866 -4.312 1.00 96.00 114 ASP A CA 1
ATOM 957 C C . ASP A 1 114 ? -13.156 -13.762 -3.446 1.00 96.00 114 ASP A C 1
ATOM 959 O O . ASP A 1 114 ? -14.370 -13.550 -3.517 1.00 96.00 114 ASP A O 1
ATOM 963 N N . LEU A 1 115 ? -12.365 -13.009 -2.676 1.00 97.06 115 LEU A N 1
ATOM 964 C CA . LEU A 1 115 ? -12.818 -11.873 -1.866 1.00 97.06 115 LEU A CA 1
ATOM 965 C C . LEU A 1 115 ? -12.675 -10.512 -2.564 1.00 97.06 115 LEU A C 1
ATOM 967 O O . LEU A 1 115 ? -13.083 -9.492 -2.004 1.00 97.06 115 LEU A O 1
ATOM 971 N N . THR A 1 116 ? -12.169 -10.477 -3.797 1.00 96.56 116 THR A N 1
ATOM 972 C CA . THR A 1 116 ? -11.924 -9.251 -4.579 1.00 96.56 116 THR A CA 1
ATOM 973 C C . THR A 1 116 ? -13.138 -8.316 -4.641 1.00 96.56 116 THR A C 1
ATOM 975 O O . THR A 1 116 ? -13.010 -7.109 -4.440 1.00 96.56 116 THR A O 1
ATOM 978 N N . GLN A 1 117 ? -14.341 -8.860 -4.855 1.00 97.44 117 GLN A N 1
ATOM 979 C CA . GLN A 1 117 ? -15.570 -8.060 -4.905 1.00 97.44 117 GLN A CA 1
ATOM 980 C C . GLN A 1 117 ? -15.867 -7.365 -3.565 1.00 97.44 117 GLN A C 1
ATOM 982 O O . GLN A 1 117 ? -16.231 -6.191 -3.548 1.00 97.44 117 GLN A O 1
ATOM 987 N N . TYR A 1 118 ? -15.645 -8.052 -2.442 1.00 98.12 118 TYR A N 1
ATOM 988 C CA . TYR A 1 118 ? -15.815 -7.462 -1.113 1.00 98.12 118 TYR A CA 1
ATOM 989 C C . TYR A 1 118 ? -14.760 -6.391 -0.824 1.00 98.12 118 TYR A C 1
ATOM 991 O O . TYR A 1 118 ? -15.062 -5.397 -0.169 1.00 98.12 118 TYR A O 1
ATOM 999 N N . ALA A 1 119 ? -13.539 -6.542 -1.348 1.00 97.94 119 ALA A N 1
ATOM 1000 C CA . ALA A 1 119 ? -12.516 -5.502 -1.245 1.00 97.94 119 ALA A CA 1
ATOM 1001 C C . ALA A 1 119 ? -12.948 -4.220 -1.968 1.00 97.94 119 ALA A C 1
ATOM 1003 O O . ALA A 1 119 ? -12.790 -3.129 -1.422 1.00 97.94 119 ALA A O 1
ATOM 1004 N N . PHE A 1 120 ? -13.567 -4.333 -3.146 1.00 98.19 120 PHE A N 1
ATOM 1005 C CA . PHE A 1 120 ? -14.132 -3.175 -3.842 1.00 98.19 120 PHE A CA 1
ATOM 1006 C C . PHE A 1 120 ? -15.281 -2.521 -3.076 1.00 98.19 120 PHE A C 1
ATOM 1008 O O . PHE A 1 120 ? -15.302 -1.297 -2.953 1.00 98.19 120 PHE A O 1
ATOM 1015 N N . GLU A 1 121 ? -16.205 -3.309 -2.524 1.00 98.06 121 GLU A N 1
ATOM 1016 C CA . GLU A 1 121 ? -17.288 -2.793 -1.674 1.00 98.06 121 GLU A CA 1
ATOM 1017 C C . GLU A 1 121 ? -16.734 -2.036 -0.464 1.00 98.06 121 GLU A C 1
ATOM 1019 O O . GLU A 1 121 ? -17.157 -0.910 -0.192 1.00 98.06 121 GLU A O 1
ATOM 1024 N N . LYS A 1 122 ? -15.716 -2.597 0.201 1.00 97.94 122 LYS A N 1
ATOM 1025 C CA . LYS A 1 122 ? -15.059 -1.948 1.336 1.00 97.94 122 LYS A CA 1
ATOM 1026 C C . LYS A 1 122 ? -14.346 -0.657 0.939 1.00 97.94 122 LYS A C 1
ATOM 1028 O O . LYS A 1 122 ? -14.410 0.323 1.672 1.00 97.94 122 LYS A O 1
ATOM 1033 N N . ILE A 1 123 ? -13.701 -0.612 -0.226 1.00 97.62 123 ILE A N 1
ATOM 1034 C CA . ILE A 1 123 ? -13.085 0.620 -0.742 1.00 97.62 123 ILE A CA 1
ATOM 1035 C C . ILE A 1 123 ? -14.145 1.695 -0.998 1.00 97.62 123 ILE A C 1
ATOM 1037 O O . ILE A 1 123 ? -13.905 2.862 -0.699 1.00 97.62 123 ILE A O 1
ATOM 1041 N N . VAL A 1 124 ? -15.316 1.334 -1.533 1.00 97.69 124 VAL A N 1
ATOM 1042 C CA . VAL A 1 124 ? -16.423 2.286 -1.725 1.00 97.69 124 VAL A CA 1
ATOM 1043 C C . VAL A 1 124 ? -16.910 2.832 -0.382 1.00 97.69 124 VAL A C 1
ATOM 1045 O O . VAL A 1 124 ? -17.066 4.043 -0.253 1.00 97.69 124 VAL A O 1
ATOM 1048 N N . GLU A 1 125 ? -17.102 1.970 0.617 1.00 97.75 125 GLU A N 1
ATOM 1049 C CA . GLU A 1 125 ? -17.454 2.369 1.988 1.00 97.75 125 GLU A CA 1
ATOM 1050 C C . GLU A 1 125 ? -16.422 3.349 2.567 1.00 97.75 125 GLU A C 1
ATOM 1052 O O . GLU A 1 125 ? -16.777 4.467 2.942 1.00 97.75 125 GLU A O 1
ATOM 1057 N N . VAL A 1 126 ? -15.136 2.985 2.528 1.00 97.56 126 VAL A N 1
ATOM 1058 C CA . VAL A 1 126 ? -14.039 3.823 3.031 1.00 97.56 126 VAL A CA 1
ATOM 1059 C C . VAL A 1 126 ? -13.972 5.160 2.294 1.00 97.56 126 VAL A C 1
ATOM 1061 O O . VAL A 1 126 ? -13.840 6.191 2.939 1.00 97.56 126 VAL A O 1
ATOM 1064 N N . ASN A 1 127 ? -14.110 5.183 0.966 1.00 97.00 127 ASN A N 1
ATOM 1065 C CA . ASN A 1 127 ? -14.086 6.429 0.192 1.00 97.00 127 ASN A CA 1
ATOM 1066 C C . ASN A 1 127 ? -15.275 7.350 0.510 1.00 97.00 127 ASN A C 1
ATOM 1068 O O . ASN A 1 127 ? -15.137 8.569 0.416 1.00 97.00 127 ASN A O 1
ATOM 1072 N N . ASN A 1 128 ? -16.438 6.791 0.857 1.00 97.12 128 ASN A N 1
ATOM 1073 C CA . ASN A 1 128 ? -17.609 7.583 1.237 1.00 97.12 128 ASN A CA 1
ATOM 1074 C C . ASN A 1 128 ? -17.419 8.250 2.607 1.00 97.12 128 ASN A C 1
ATOM 1076 O O . ASN A 1 128 ? -17.838 9.391 2.792 1.00 97.12 128 ASN A O 1
ATOM 1080 N N . GLU A 1 129 ? -16.788 7.552 3.552 1.00 97.12 129 GLU A N 1
ATOM 1081 C CA . GLU A 1 129 ? -16.487 8.076 4.891 1.00 97.12 129 GLU A CA 1
ATOM 1082 C C . GLU A 1 129 ? -15.255 8.994 4.900 1.00 97.12 129 GLU A C 1
ATOM 1084 O O . GLU A 1 129 ? -15.220 9.987 5.628 1.00 97.12 129 GLU A O 1
ATOM 1089 N N . HIS A 1 130 ? -14.274 8.688 4.049 1.00 96.81 130 HIS A N 1
ATOM 1090 C CA . HIS A 1 130 ? -12.976 9.349 3.934 1.00 96.81 130 HIS A CA 1
ATOM 1091 C C . HIS A 1 130 ? -12.672 9.736 2.475 1.00 96.81 130 HIS A C 1
ATOM 1093 O O . HIS A 1 130 ? -11.858 9.077 1.812 1.00 96.81 130 HIS A O 1
ATOM 1099 N N . PRO A 1 131 ? -13.286 10.811 1.938 1.00 95.88 131 PRO A N 1
ATOM 1100 C CA . PRO A 1 131 ? -13.127 11.214 0.537 1.00 95.88 131 PRO A CA 1
ATOM 1101 C C . PRO A 1 131 ? -11.679 11.493 0.111 1.00 95.88 131 PRO A C 1
ATOM 1103 O O . PRO A 1 131 ? -11.337 11.375 -1.065 1.00 95.88 131 PRO A O 1
ATOM 1106 N N . GLU A 1 132 ? -10.793 11.827 1.051 1.00 94.25 132 GLU A N 1
ATOM 1107 C CA . GLU A 1 132 ? -9.358 12.007 0.820 1.00 94.25 132 GLU A CA 1
ATOM 1108 C C . GLU A 1 132 ? -8.639 10.731 0.355 1.00 94.25 132 GLU A C 1
ATOM 1110 O O . GLU A 1 132 ? -7.518 10.820 -0.161 1.00 94.25 132 GLU A O 1
ATOM 1115 N N . THR A 1 133 ? -9.262 9.562 0.533 1.00 96.00 133 THR A N 1
ATOM 1116 C CA . THR A 1 133 ? -8.744 8.250 0.115 1.00 96.00 133 THR A CA 1
ATOM 1117 C C . THR A 1 133 ? -9.169 7.847 -1.298 1.00 96.00 133 THR A C 1
ATOM 1119 O O . THR A 1 133 ? -8.666 6.850 -1.822 1.00 96.00 133 THR A O 1
ATOM 1122 N N . LEU A 1 134 ? -10.010 8.655 -1.957 1.00 96.56 134 LEU A N 1
ATOM 1123 C CA . LEU A 1 134 ? -10.528 8.372 -3.291 1.00 96.56 134 LEU A CA 1
ATOM 1124 C C . LEU A 1 134 ? -9.397 8.059 -4.278 1.00 96.56 134 LEU A C 1
ATOM 1126 O O . LEU A 1 134 ? -8.468 8.842 -4.462 1.00 96.56 134 LEU A O 1
ATOM 1130 N N . SER A 1 135 ? -9.511 6.913 -4.951 1.00 95.75 135 SER A N 1
ATOM 1131 C CA . SER A 1 135 ? -8.518 6.385 -5.902 1.00 95.75 135 SER A CA 1
ATOM 1132 C C . SER A 1 135 ? -7.136 6.063 -5.313 1.00 95.75 135 SER A C 1
ATOM 1134 O O . SER A 1 135 ? -6.224 5.791 -6.086 1.00 95.75 135 SER A O 1
ATOM 1136 N N . LYS A 1 136 ? -6.941 6.064 -3.987 1.00 97.38 136 LYS A N 1
ATOM 1137 C CA . LYS A 1 136 ? -5.633 5.802 -3.344 1.00 97.38 136 LYS A CA 1
ATOM 1138 C C . LYS A 1 136 ? -5.475 4.392 -2.773 1.00 97.38 136 LYS A C 1
ATOM 1140 O O . LYS A 1 136 ? -4.405 4.067 -2.264 1.00 97.38 136 LYS A O 1
ATOM 1145 N N . ILE A 1 137 ? -6.516 3.564 -2.856 1.00 98.00 137 ILE A N 1
ATOM 1146 C CA . ILE A 1 137 ? -6.521 2.188 -2.348 1.00 98.00 137 ILE A CA 1
ATOM 1147 C C . ILE A 1 137 ? -6.630 1.217 -3.526 1.00 98.00 137 ILE A C 1
ATOM 1149 O O . ILE A 1 137 ? -7.577 1.294 -4.310 1.00 98.00 137 ILE A O 1
ATOM 1153 N N . GLY A 1 138 ? -5.644 0.333 -3.661 1.00 97.69 138 GLY A N 1
ATOM 1154 C CA . GLY A 1 138 ? -5.621 -0.736 -4.657 1.00 97.69 138 GLY A CA 1
ATOM 1155 C C . GLY A 1 138 ? -6.083 -2.080 -4.097 1.00 97.69 138 GLY A C 1
ATOM 1156 O O . GLY A 1 138 ? -6.135 -2.272 -2.881 1.00 97.69 138 GLY A O 1
ATOM 1157 N N . VAL A 1 139 ? -6.367 -3.029 -4.989 1.00 97.62 139 VAL A N 1
ATOM 1158 C CA . VAL A 1 139 ? -6.721 -4.417 -4.650 1.00 97.62 139 VAL A CA 1
ATOM 1159 C C . VAL A 1 139 ? -5.725 -5.375 -5.300 1.00 97.62 139 VAL A C 1
ATOM 1161 O O . VAL A 1 139 ? -5.506 -5.318 -6.512 1.00 97.62 139 VAL A O 1
ATOM 1164 N N . LEU A 1 140 ? -5.137 -6.252 -4.484 1.00 95.50 140 LEU A N 1
ATOM 1165 C CA . LEU A 1 140 ? -4.170 -7.277 -4.888 1.00 95.50 140 LEU A CA 1
ATOM 1166 C C . LEU A 1 140 ? -4.718 -8.679 -4.579 1.00 95.50 140 LEU A C 1
ATOM 1168 O O . LEU A 1 140 ? -5.083 -8.948 -3.435 1.00 95.50 140 LEU A O 1
ATOM 1172 N N . GLY A 1 141 ? -4.710 -9.575 -5.569 1.00 93.56 141 GLY A N 1
ATOM 1173 C CA . GLY A 1 141 ? -5.015 -11.000 -5.381 1.00 93.56 141 GLY A CA 1
ATOM 1174 C C . GLY A 1 141 ? -3.834 -11.779 -4.800 1.00 93.56 141 GLY A C 1
ATOM 1175 O O . GLY A 1 141 ? -2.716 -11.713 -5.320 1.00 93.56 141 GLY A O 1
ATOM 1176 N N . LEU A 1 142 ? -4.039 -12.531 -3.718 1.00 89.81 142 LEU A N 1
ATOM 1177 C CA . LEU A 1 142 ? -2.978 -13.298 -3.048 1.00 89.81 142 LEU A CA 1
ATOM 1178 C C . LEU A 1 142 ? -2.641 -14.623 -3.757 1.00 89.81 142 LEU A C 1
ATOM 1180 O O . LEU A 1 142 ? -1.498 -15.120 -3.674 1.00 89.81 142 LEU A O 1
ATOM 1184 N N . GLU A 1 143 ? -3.600 -15.233 -4.450 1.00 87.94 143 GLU A N 1
ATOM 1185 C CA . GLU A 1 143 ? -3.420 -16.477 -5.190 1.00 87.94 143 GLU A CA 1
ATOM 1186 C C . GLU A 1 143 ? -2.700 -16.217 -6.508 1.00 87.94 143 GLU A C 1
ATOM 1188 O O . GLU A 1 143 ? -1.742 -16.935 -6.821 1.00 87.94 143 GLU A O 1
ATOM 1193 N N . THR A 1 144 ? -3.109 -15.186 -7.235 1.00 85.19 144 THR A N 1
ATOM 1194 C CA . THR A 1 144 ? -2.574 -14.851 -8.563 1.00 85.19 144 THR A CA 1
ATOM 1195 C C . THR A 1 144 ? -1.380 -13.898 -8.495 1.00 85.19 144 THR A C 1
ATOM 1197 O O . THR A 1 144 ? -0.421 -14.060 -9.251 1.00 85.19 144 THR A O 1
ATOM 1200 N N . GLY A 1 145 ? -1.368 -12.975 -7.529 1.00 83.81 145 GLY A N 1
ATOM 1201 C CA . GLY A 1 145 ? -0.448 -11.835 -7.509 1.00 83.81 145 GLY A CA 1
ATOM 1202 C C . GLY A 1 145 ? -0.858 -10.712 -8.468 1.00 83.81 145 GLY A C 1
ATOM 1203 O O . GLY A 1 145 ? -0.046 -9.822 -8.713 1.00 83.81 145 GLY A O 1
ATOM 1204 N N . GLU A 1 146 ? -2.072 -10.769 -9.023 1.00 88.94 146 GLU A N 1
ATOM 1205 C CA . GLU A 1 146 ? -2.591 -9.794 -9.983 1.00 88.94 146 GLU A CA 1
ATOM 1206 C C . GLU A 1 146 ? -3.148 -8.542 -9.297 1.00 88.94 146 GLU A C 1
ATOM 1208 O O . GLU A 1 146 ? -3.726 -8.588 -8.205 1.00 88.94 146 GLU A O 1
ATOM 1213 N N . LEU A 1 147 ? -2.988 -7.405 -9.975 1.00 93.00 147 LEU A N 1
ATOM 1214 C CA . LEU A 1 147 ? -3.575 -6.131 -9.582 1.00 93.00 147 LEU A CA 1
ATOM 1215 C C . LEU A 1 147 ? -4.984 -5.998 -10.161 1.00 93.00 147 LEU A C 1
ATOM 1217 O O . LEU A 1 147 ? -5.157 -5.675 -11.336 1.00 93.00 147 LEU A O 1
ATOM 1221 N N . TYR A 1 148 ? -5.998 -6.180 -9.318 1.00 94.12 148 TYR A N 1
ATOM 1222 C CA . TYR A 1 148 ? -7.394 -5.953 -9.699 1.00 94.12 148 TYR A CA 1
ATOM 1223 C C . TYR A 1 148 ? -7.732 -4.463 -9.799 1.00 94.12 148 TYR A C 1
ATOM 1225 O O . TYR A 1 148 ? -8.647 -4.074 -10.526 1.00 94.12 148 TYR A O 1
ATOM 1233 N N . SER A 1 149 ? -6.981 -3.608 -9.102 1.00 94.81 149 SER A N 1
ATOM 1234 C CA . SER A 1 149 ? -7.050 -2.162 -9.284 1.00 94.81 149 SER A CA 1
ATOM 1235 C C . SER A 1 149 ? -5.722 -1.479 -8.996 1.00 94.81 149 SER A C 1
ATOM 1237 O O . SER A 1 149 ? -4.943 -1.901 -8.142 1.00 94.81 149 SER A O 1
ATOM 1239 N N . HIS A 1 150 ? -5.487 -0.386 -9.720 1.00 93.75 150 HIS A N 1
ATOM 1240 C CA . HIS A 1 150 ? -4.273 0.407 -9.624 1.00 93.75 150 HIS A CA 1
ATOM 1241 C C . HIS A 1 150 ? -4.567 1.719 -8.881 1.00 93.75 150 HIS A C 1
ATOM 1243 O O . HIS A 1 150 ? -5.290 2.564 -9.417 1.00 93.75 150 HIS A O 1
ATOM 1249 N N . PRO A 1 151 ? -4.028 1.920 -7.666 1.00 96.81 151 PRO A N 1
ATOM 1250 C CA . PRO A 1 151 ? -4.212 3.158 -6.930 1.00 96.81 151 PRO A CA 1
ATOM 1251 C C . PRO A 1 151 ? -3.353 4.275 -7.520 1.00 96.81 151 PRO A C 1
ATOM 1253 O O . PRO A 1 151 ? -2.244 4.052 -8.013 1.00 96.81 151 PRO A O 1
ATOM 1256 N N . GLN A 1 152 ? -3.832 5.507 -7.423 1.00 96.94 152 GLN A N 1
ATOM 1257 C CA . GLN A 1 152 ? -3.005 6.685 -7.625 1.00 96.94 152 GLN A CA 1
ATOM 1258 C C . GLN A 1 152 ? -1.932 6.761 -6.542 1.00 96.94 152 GLN A C 1
ATOM 1260 O O . GLN A 1 152 ? -2.147 6.383 -5.387 1.00 96.94 152 GLN A O 1
ATOM 1265 N N . ARG A 1 153 ? -0.770 7.286 -6.929 1.00 96.19 153 ARG A N 1
ATOM 1266 C CA . ARG A 1 153 ? 0.324 7.516 -5.994 1.00 96.19 153 ARG A CA 1
ATOM 1267 C C . ARG A 1 153 ? -0.115 8.518 -4.930 1.00 96.19 153 ARG A C 1
ATOM 1269 O O . ARG A 1 153 ? -0.611 9.595 -5.251 1.00 96.19 153 ARG A O 1
ATOM 1276 N N . SER A 1 154 ? 0.082 8.162 -3.670 1.00 95.44 154 SER A N 1
ATOM 1277 C CA . SER A 1 154 ? -0.201 9.037 -2.542 1.00 95.44 154 SER A CA 1
ATOM 1278 C C . SER A 1 154 ? 0.846 10.143 -2.428 1.00 95.44 154 SER A C 1
ATOM 1280 O O . SER A 1 154 ? 2.039 9.919 -2.626 1.00 95.44 154 SER A O 1
ATOM 1282 N N . GLU A 1 155 ? 0.404 11.334 -2.030 1.00 91.69 155 GLU A N 1
ATOM 1283 C CA . GLU A 1 155 ? 1.303 12.383 -1.558 1.00 91.69 155 GLU A CA 1
ATOM 1284 C C . GLU A 1 155 ? 1.773 12.034 -0.141 1.00 91.69 155 GLU A C 1
ATOM 1286 O O . GLU A 1 155 ? 0.997 12.071 0.816 1.00 91.69 155 GLU A O 1
ATOM 1291 N N . VAL A 1 156 ? 3.045 11.659 -0.005 1.00 92.19 156 VAL A N 1
ATOM 1292 C CA . VAL A 1 156 ? 3.650 11.314 1.287 1.00 92.19 156 VAL A CA 1
ATOM 1293 C C . VAL A 1 156 ? 4.471 12.500 1.778 1.00 92.19 156 VAL A C 1
ATOM 1295 O O . VAL A 1 156 ? 5.373 12.970 1.085 1.00 92.19 156 VAL A O 1
ATOM 1298 N N . SER A 1 157 ? 4.180 12.988 2.985 1.00 91.62 157 SER A N 1
ATOM 1299 C CA . SER A 1 157 ? 4.964 14.070 3.582 1.00 91.62 157 SER A CA 1
ATOM 1300 C C . SER A 1 157 ? 6.398 13.621 3.880 1.00 91.62 157 SER A C 1
ATOM 1302 O O . SER A 1 157 ? 6.649 12.453 4.182 1.00 91.62 157 SER A O 1
ATOM 1304 N N . ILE A 1 158 ? 7.343 14.567 3.871 1.00 89.88 158 ILE A N 1
ATOM 1305 C CA . ILE A 1 158 ? 8.753 14.307 4.223 1.00 89.88 158 ILE A CA 1
ATOM 1306 C C . ILE A 1 158 ? 8.863 13.668 5.616 1.00 89.88 158 ILE A C 1
ATOM 1308 O O . ILE A 1 158 ? 9.676 12.775 5.835 1.00 89.88 158 ILE A O 1
ATOM 1312 N N . GLU A 1 159 ? 8.021 14.092 6.562 1.00 90.06 159 GLU A N 1
ATOM 1313 C CA . GLU A 1 159 ? 7.979 13.515 7.906 1.00 90.06 159 GLU A CA 1
ATOM 1314 C C . GLU A 1 159 ? 7.611 12.026 7.878 1.00 90.06 159 GLU A C 1
ATOM 1316 O O . GLU A 1 159 ? 8.336 11.208 8.445 1.00 90.06 159 GLU A O 1
ATOM 1321 N N . LYS A 1 160 ? 6.536 11.650 7.171 1.00 90.44 160 LYS A N 1
ATOM 1322 C CA . LYS A 1 160 ? 6.119 10.245 7.053 1.00 90.44 160 LYS A CA 1
ATOM 1323 C C . LYS A 1 160 ? 7.154 9.407 6.304 1.00 90.44 160 LYS A C 1
ATOM 1325 O O . LYS A 1 160 ? 7.484 8.319 6.773 1.00 90.44 160 LYS A O 1
ATOM 1330 N N . GLN A 1 161 ? 7.735 9.931 5.221 1.00 89.62 161 GLN A N 1
ATOM 1331 C CA . GLN A 1 161 ? 8.837 9.270 4.508 1.00 89.62 161 GLN A CA 1
ATOM 1332 C C . GLN A 1 161 ? 10.023 8.992 5.441 1.00 89.62 161 GLN A C 1
ATOM 1334 O O . GLN A 1 161 ? 10.540 7.875 5.473 1.00 89.62 161 GLN A O 1
ATOM 1339 N N . ASN A 1 162 ? 10.421 9.974 6.253 1.00 89.56 162 ASN A N 1
ATOM 1340 C CA . ASN A 1 162 ? 11.509 9.816 7.216 1.00 89.56 162 ASN A CA 1
ATOM 1341 C C . ASN A 1 162 ? 11.179 8.786 8.300 1.00 89.56 162 ASN A C 1
ATOM 1343 O O . ASN A 1 162 ? 12.041 7.980 8.641 1.00 89.56 162 ASN A O 1
ATOM 1347 N N . LEU A 1 163 ? 9.952 8.772 8.825 1.00 89.69 163 LEU A N 1
ATOM 1348 C CA . LEU A 1 163 ? 9.523 7.777 9.815 1.00 89.69 163 LEU A CA 1
ATOM 1349 C C . LEU A 1 163 ? 9.542 6.357 9.240 1.00 89.69 163 LEU A C 1
ATOM 1351 O O . LEU A 1 163 ? 9.999 5.427 9.909 1.00 89.69 163 LEU A O 1
ATOM 1355 N N . VAL A 1 164 ? 9.099 6.191 7.992 1.00 90.81 164 VAL A N 1
ATOM 1356 C CA . VAL A 1 164 ? 9.191 4.919 7.268 1.00 90.81 164 VAL A CA 1
ATOM 1357 C C . VAL A 1 164 ? 10.658 4.511 7.118 1.00 90.81 164 VAL A C 1
ATOM 1359 O O . VAL A 1 164 ? 11.045 3.432 7.554 1.00 90.81 164 VAL A O 1
ATOM 1362 N N . LEU A 1 165 ? 11.529 5.383 6.613 1.00 89.56 165 LEU A N 1
ATOM 1363 C CA . LEU A 1 165 ? 12.954 5.065 6.463 1.00 89.56 165 LEU A CA 1
ATOM 1364 C C . LEU A 1 165 ? 13.640 4.738 7.797 1.00 89.56 165 LEU A C 1
ATOM 1366 O O . LEU A 1 165 ? 14.391 3.768 7.874 1.00 89.56 165 LEU A O 1
ATOM 1370 N N . GLN A 1 166 ? 13.359 5.490 8.863 1.00 87.31 166 GLN A N 1
ATOM 1371 C CA . GLN A 1 166 ? 13.898 5.228 10.201 1.00 87.31 166 GLN A CA 1
ATOM 1372 C C . GLN A 1 166 ? 13.495 3.849 10.717 1.00 87.31 166 GLN A C 1
ATOM 1374 O O . GLN A 1 166 ? 14.328 3.133 11.270 1.00 87.31 166 GLN A O 1
ATOM 1379 N N . ASN A 1 167 ? 12.239 3.454 10.520 1.00 87.12 167 ASN A N 1
ATOM 1380 C CA . ASN A 1 167 ? 11.778 2.140 10.942 1.00 87.12 167 ASN A CA 1
ATOM 1381 C C . ASN A 1 167 ? 12.388 1.021 10.083 1.00 87.12 167 ASN A C 1
ATOM 1383 O O . ASN A 1 167 ? 12.768 -0.019 10.616 1.00 87.12 167 ASN A O 1
ATOM 1387 N N . ALA A 1 168 ? 12.582 1.238 8.780 1.00 87.19 168 ALA A N 1
ATOM 1388 C CA . ALA A 1 168 ? 13.299 0.287 7.927 1.00 87.19 168 ALA A CA 1
ATOM 1389 C C . ALA A 1 168 ? 14.759 0.105 8.375 1.00 87.19 168 ALA A C 1
ATOM 1391 O O . ALA A 1 168 ? 15.229 -1.027 8.499 1.00 87.19 168 ALA A O 1
ATOM 1392 N N . VAL A 1 169 ? 15.454 1.203 8.697 1.00 86.88 169 VAL A N 1
ATOM 1393 C CA . VAL A 1 169 ? 16.806 1.164 9.278 1.00 86.88 169 VAL A CA 1
ATOM 1394 C C . VAL A 1 169 ? 16.792 0.448 10.623 1.00 86.88 169 VAL A C 1
ATOM 1396 O O . VAL A 1 169 ? 17.668 -0.372 10.866 1.00 86.88 169 VAL A O 1
ATOM 1399 N N . TYR A 1 170 ? 15.803 0.707 11.480 1.00 84.44 170 TYR A N 1
ATOM 1400 C CA . TYR A 1 170 ? 15.698 0.046 12.778 1.00 84.44 170 TYR A CA 1
ATOM 1401 C C . TYR A 1 170 ? 15.526 -1.472 12.642 1.00 84.44 170 TYR A C 1
ATOM 1403 O O . TYR A 1 170 ? 16.249 -2.228 13.289 1.00 84.44 170 TYR A O 1
ATOM 1411 N N . ASN A 1 171 ? 14.610 -1.922 11.779 1.00 81.19 171 ASN A N 1
ATOM 1412 C CA . ASN A 1 171 ? 14.410 -3.350 11.526 1.00 81.19 171 ASN A CA 1
ATOM 1413 C C . ASN A 1 171 ? 15.706 -3.988 11.011 1.00 81.19 171 ASN A C 1
ATOM 1415 O O . ASN A 1 171 ? 16.190 -4.951 11.598 1.00 81.19 171 ASN A O 1
ATOM 1419 N N . TYR A 1 172 ? 16.333 -3.378 10.006 1.00 79.62 172 TYR A N 1
ATOM 1420 C CA . TYR A 1 172 ? 17.575 -3.890 9.433 1.00 79.62 172 TYR A CA 1
ATOM 1421 C C . TYR A 1 172 ? 18.747 -3.913 10.431 1.00 79.62 172 TYR A C 1
ATOM 1423 O O . TYR A 1 172 ? 19.510 -4.872 10.482 1.00 79.62 172 TYR A O 1
ATOM 1431 N N . ALA A 1 173 ? 18.918 -2.849 11.217 1.00 79.56 173 ALA A N 1
ATOM 1432 C CA . ALA A 1 173 ? 20.086 -2.667 12.075 1.00 79.56 173 ALA A CA 1
ATOM 1433 C C . ALA A 1 173 ? 19.955 -3.316 13.456 1.00 79.56 173 ALA A C 1
ATOM 1435 O O . ALA A 1 173 ? 20.978 -3.572 14.081 1.00 79.56 173 ALA A O 1
ATOM 1436 N N . PHE A 1 174 ? 18.737 -3.540 13.958 1.00 75.44 174 PHE A N 1
ATOM 1437 C CA . PHE A 1 174 ? 18.523 -4.005 15.334 1.00 75.44 174 PHE A CA 1
ATOM 1438 C C . PHE A 1 174 ? 17.637 -5.238 15.452 1.00 75.44 174 PHE A C 1
ATOM 1440 O O . PHE A 1 174 ? 17.836 -6.010 16.384 1.00 75.44 174 PHE A O 1
ATOM 1447 N N . LYS A 1 175 ? 16.667 -5.439 14.552 1.00 71.31 175 LYS A N 1
ATOM 1448 C CA . LYS A 1 175 ? 15.816 -6.639 14.593 1.00 71.31 175 LYS A CA 1
ATOM 1449 C C . LYS A 1 175 ? 16.550 -7.849 14.010 1.00 71.31 175 LYS A C 1
ATOM 1451 O O . LYS A 1 175 ? 16.471 -8.931 14.579 1.00 71.31 175 LYS A O 1
ATOM 1456 N N . ASP A 1 176 ? 17.324 -7.626 12.949 1.00 60.31 176 ASP A N 1
ATOM 1457 C CA . ASP A 1 176 ? 18.095 -8.677 12.270 1.00 60.31 176 ASP A CA 1
ATOM 1458 C C . ASP A 1 176 ? 19.546 -8.802 12.777 1.00 60.31 176 ASP A C 1
ATOM 1460 O O . ASP A 1 176 ? 20.250 -9.761 12.450 1.00 60.31 176 ASP A O 1
ATOM 1464 N N . ALA A 1 177 ? 20.029 -7.844 13.575 1.00 54.06 177 ALA A N 1
ATOM 1465 C CA . ALA A 1 177 ? 21.411 -7.832 14.045 1.00 54.06 177 ALA A CA 1
ATOM 1466 C C . ALA A 1 177 ? 21.608 -8.657 15.323 1.00 54.06 177 ALA A C 1
ATOM 1468 O O . ALA A 1 177 ? 20.850 -8.550 16.288 1.00 54.06 177 ALA A O 1
ATOM 1469 N N . LYS A 1 178 ? 22.707 -9.420 15.379 1.00 53.09 178 LYS A N 1
ATOM 1470 C CA . LYS A 1 178 ? 23.190 -10.005 16.636 1.00 53.09 178 LYS A CA 1
ATOM 1471 C C . LYS A 1 178 ? 23.581 -8.873 17.588 1.00 53.09 178 LYS A C 1
ATOM 1473 O O . LYS A 1 178 ? 24.445 -8.062 17.261 1.00 53.09 178 LYS A O 1
ATOM 1478 N N . THR A 1 179 ? 22.950 -8.816 18.758 1.00 49.94 179 THR A N 1
ATOM 1479 C CA . THR A 1 179 ? 23.264 -7.824 19.790 1.00 49.94 179 THR A CA 1
ATOM 1480 C C . THR A 1 179 ? 24.699 -8.013 20.279 1.00 49.94 179 THR A C 1
ATOM 1482 O O . THR A 1 179 ? 25.023 -9.044 20.864 1.00 49.94 179 THR A O 1
ATOM 1485 N N . ILE A 1 180 ? 25.554 -7.015 20.053 1.00 52.34 180 ILE A N 1
ATOM 1486 C CA . ILE A 1 180 ? 26.886 -6.941 20.658 1.00 52.34 180 ILE A CA 1
ATOM 1487 C C . ILE A 1 180 ? 26.750 -6.093 21.920 1.00 52.34 180 ILE A C 1
ATOM 1489 O O . ILE A 1 180 ? 26.439 -4.904 21.845 1.00 52.34 180 ILE A O 1
ATOM 1493 N N . PHE A 1 181 ? 26.956 -6.705 23.083 1.00 51.72 181 PHE A N 1
ATOM 1494 C CA . PHE A 1 181 ? 27.079 -5.967 24.333 1.00 51.72 181 PHE A CA 1
ATOM 1495 C C . PHE A 1 181 ? 28.528 -5.524 24.493 1.00 51.72 181 PHE A C 1
ATOM 1497 O O . PHE A 1 181 ? 29.440 -6.346 24.478 1.00 51.72 181 PHE A O 1
ATOM 1504 N N . PHE A 1 182 ? 28.734 -4.222 24.664 1.00 47.56 182 PHE A N 1
ATOM 1505 C CA . PHE A 1 182 ? 29.988 -3.726 25.206 1.00 47.56 182 PHE A CA 1
ATOM 1506 C C . PHE A 1 182 ? 29.936 -3.956 26.711 1.00 47.56 182 PHE A C 1
ATOM 1508 O O . PHE A 1 182 ? 29.249 -3.226 27.424 1.00 47.56 182 PHE A O 1
ATOM 1515 N N . THR A 1 183 ? 30.617 -4.988 27.197 1.00 46.22 183 THR A N 1
ATOM 1516 C CA . THR A 1 183 ? 31.011 -5.031 28.602 1.00 46.22 183 THR A CA 1
ATOM 1517 C C . THR A 1 183 ? 31.983 -3.871 28.807 1.00 46.22 183 THR A C 1
ATOM 1519 O O . THR A 1 183 ? 33.019 -3.842 28.139 1.00 46.22 183 THR A O 1
ATOM 1522 N N . PRO A 1 184 ? 31.664 -2.877 29.658 1.00 47.69 184 PRO A N 1
ATOM 1523 C CA . PRO A 1 184 ? 32.663 -1.905 30.074 1.00 47.69 184 PRO A CA 1
ATOM 1524 C C . PRO A 1 184 ? 33.844 -2.696 30.634 1.00 47.69 184 PRO A C 1
ATOM 1526 O O . PRO A 1 184 ? 33.616 -3.607 31.433 1.00 47.69 184 PRO A O 1
ATOM 1529 N N . GLU A 1 185 ? 35.072 -2.398 30.201 1.00 51.03 185 GLU A N 1
ATOM 1530 C CA . GLU A 1 185 ? 36.249 -2.938 30.880 1.00 51.03 185 GLU A CA 1
ATOM 1531 C C . GLU A 1 185 ? 36.090 -2.628 32.366 1.00 51.03 185 GLU A C 1
ATOM 1533 O O . GLU A 1 185 ? 35.891 -1.468 32.748 1.00 51.03 185 GLU A O 1
ATOM 1538 N N . GLU A 1 186 ? 36.085 -3.674 33.195 1.00 51.47 186 GLU A N 1
ATOM 1539 C CA . GLU A 1 186 ? 36.111 -3.480 34.634 1.00 51.47 186 GLU A CA 1
ATOM 1540 C C . GLU A 1 186 ? 37.301 -2.560 34.936 1.00 51.47 186 GLU A C 1
ATOM 1542 O O . GLU A 1 186 ? 38.406 -2.816 34.441 1.00 51.47 186 GLU A O 1
ATOM 1547 N N . PRO A 1 187 ? 37.104 -1.462 35.690 1.00 46.62 187 PRO A N 1
ATOM 1548 C CA . PRO A 1 187 ? 38.224 -0.630 36.097 1.00 46.62 187 PRO A CA 1
ATOM 1549 C C . PRO A 1 187 ? 39.262 -1.544 36.756 1.00 46.62 187 PRO A C 1
ATOM 1551 O O . PRO A 1 187 ? 38.865 -2.414 37.538 1.00 46.62 187 PRO A O 1
ATOM 1554 N N . PRO A 1 188 ? 40.563 -1.400 36.435 1.00 40.62 188 PRO A N 1
ATOM 1555 C CA . PRO A 1 188 ? 41.575 -2.338 36.894 1.00 40.62 188 PRO A CA 1
ATOM 1556 C C . PRO A 1 188 ? 41.473 -2.450 38.409 1.00 40.62 188 PRO A C 1
ATOM 1558 O O . PRO A 1 188 ? 41.637 -1.457 39.126 1.00 40.62 188 PRO A O 1
ATOM 1561 N N . MET A 1 189 ? 41.139 -3.650 38.890 1.00 39.16 189 MET A N 1
ATOM 1562 C CA . MET A 1 189 ? 41.086 -3.898 40.321 1.00 39.16 189 MET A CA 1
ATOM 1563 C C . MET A 1 189 ? 42.452 -3.538 40.919 1.00 39.16 189 MET A C 1
ATOM 1565 O O . MET A 1 189 ? 43.484 -3.921 40.354 1.00 39.16 189 MET A O 1
ATOM 1569 N N . PRO A 1 190 ? 42.495 -2.816 42.053 1.00 37.12 190 PRO A N 1
ATOM 1570 C CA . PRO A 1 190 ? 43.746 -2.602 42.745 1.00 37.12 190 PRO A CA 1
ATOM 1571 C C . PRO A 1 190 ? 44.286 -3.972 43.147 1.00 37.12 190 PRO A C 1
ATOM 1573 O O . PRO A 1 190 ? 43.606 -4.755 43.807 1.00 37.12 190 PRO A O 1
ATOM 1576 N N . VAL A 1 191 ? 45.506 -4.263 42.705 1.00 36.38 191 VAL A N 1
ATOM 1577 C CA . VAL A 1 191 ? 46.218 -5.492 43.035 1.00 36.38 191 VAL A CA 1
ATOM 1578 C C . VAL A 1 191 ? 46.404 -5.542 44.550 1.00 36.38 191 VAL A C 1
ATOM 1580 O O . VAL A 1 191 ? 47.274 -4.870 45.099 1.00 36.38 191 VAL A O 1
ATOM 1583 N N . THR A 1 192 ? 45.611 -6.362 45.230 1.00 32.44 192 THR A N 1
ATOM 1584 C CA . THR A 1 192 ? 45.941 -6.870 46.559 1.00 32.44 192 THR A CA 1
ATOM 1585 C C . THR A 1 192 ? 46.052 -8.384 46.486 1.00 32.44 192 THR A C 1
ATOM 1587 O O . THR A 1 192 ? 45.086 -9.134 46.404 1.00 32.44 192 THR A O 1
ATOM 1590 N N . SER A 1 193 ? 47.306 -8.816 46.479 1.00 38.72 193 SER A N 1
ATOM 1591 C CA . SER A 1 193 ? 47.773 -10.183 46.643 1.00 38.72 193 SER A CA 1
ATOM 1592 C C . SER A 1 193 ? 47.173 -10.857 47.877 1.00 38.72 193 SER A C 1
ATOM 1594 O O . SER A 1 193 ? 47.463 -10.408 48.985 1.00 38.72 193 SER A O 1
ATOM 1596 N N . THR A 1 194 ? 46.450 -11.971 47.724 1.00 31.72 194 THR A N 1
ATOM 1597 C CA . THR A 1 194 ? 46.678 -13.191 48.530 1.00 31.72 194 THR A CA 1
ATOM 1598 C C . THR A 1 194 ? 45.953 -14.412 47.954 1.00 31.72 194 THR A C 1
ATOM 1600 O O . THR A 1 194 ? 44.858 -14.326 47.412 1.00 31.72 194 THR A O 1
ATOM 1603 N N . GLU A 1 195 ? 46.631 -15.546 48.073 1.00 35.88 195 GLU A N 1
ATOM 1604 C CA . GLU A 1 195 ? 46.337 -16.882 47.555 1.00 35.88 195 GLU A CA 1
ATOM 1605 C C . GLU A 1 195 ? 45.039 -17.506 48.103 1.00 35.88 195 GLU A C 1
ATOM 1607 O O . GLU A 1 195 ? 44.744 -17.365 49.290 1.00 35.88 195 GLU A O 1
ATOM 1612 N N . LYS A 1 196 ? 44.357 -18.331 47.288 1.00 29.70 196 LYS A N 1
ATOM 1613 C CA . LYS A 1 196 ? 44.055 -19.743 47.623 1.00 29.70 196 LYS A CA 1
ATOM 1614 C C . LYS A 1 196 ? 43.339 -20.488 46.489 1.00 29.70 196 LYS A C 1
ATOM 1616 O O . LYS A 1 196 ? 42.281 -20.081 46.025 1.00 29.70 196 LYS A O 1
ATOM 1621 N N . ASN A 1 197 ? 43.924 -21.626 46.117 1.00 38.19 197 ASN A N 1
ATOM 1622 C CA . ASN A 1 197 ? 43.339 -22.684 45.292 1.00 38.19 197 ASN A CA 1
ATOM 1623 C C . ASN A 1 197 ? 42.137 -23.332 45.990 1.00 38.19 197 ASN A C 1
ATOM 1625 O O . ASN A 1 197 ? 42.300 -23.719 47.146 1.00 38.19 197 ASN A O 1
ATOM 1629 N N . ILE A 1 198 ? 41.027 -23.571 45.278 1.00 34.09 198 ILE A N 1
ATOM 1630 C CA . ILE A 1 198 ? 40.134 -24.724 45.507 1.00 34.09 198 ILE A CA 1
ATOM 1631 C C . ILE A 1 198 ? 39.617 -25.227 44.151 1.00 34.09 198 ILE A C 1
ATOM 1633 O O . ILE A 1 198 ? 39.260 -24.451 43.268 1.00 34.09 198 ILE A O 1
ATOM 1637 N N . SER A 1 199 ? 39.677 -26.544 44.019 1.00 31.83 199 SER A N 1
ATOM 1638 C CA . SER A 1 199 ? 39.439 -27.408 42.872 1.00 31.83 199 SER A CA 1
ATOM 1639 C C . SER A 1 199 ? 37.974 -27.824 42.680 1.00 31.83 199 SER A C 1
ATOM 1641 O O . SER A 1 199 ? 37.195 -27.818 43.626 1.00 31.83 199 SER A O 1
ATOM 1643 N N . GLU A 1 200 ? 37.723 -28.295 41.452 1.00 32.53 200 GLU A N 1
ATOM 1644 C CA . GLU A 1 200 ? 36.821 -29.384 41.026 1.00 32.53 200 GLU A CA 1
ATOM 1645 C C . GLU A 1 200 ? 35.286 -29.229 41.092 1.00 32.53 200 GLU A C 1
ATOM 1647 O O . GLU A 1 200 ? 34.673 -29.056 42.136 1.00 32.53 200 GLU A O 1
ATOM 1652 N N . GLU A 1 201 ? 34.713 -29.348 39.883 1.00 36.62 201 GLU A N 1
ATOM 1653 C CA . GLU A 1 201 ? 33.525 -30.131 39.508 1.00 36.62 201 GLU A CA 1
ATOM 1654 C C . GLU A 1 201 ? 32.339 -30.178 40.486 1.00 36.62 201 GLU A C 1
ATOM 1656 O O . GLU A 1 201 ? 32.326 -30.971 41.414 1.00 36.62 201 GLU A O 1
ATOM 1661 N N . ASP A 1 202 ? 31.280 -29.409 40.189 1.00 30.23 202 ASP A N 1
ATOM 1662 C CA . ASP A 1 202 ? 29.935 -29.968 39.948 1.00 30.23 202 ASP A CA 1
ATOM 1663 C C . ASP A 1 202 ? 28.876 -28.874 39.744 1.00 30.23 202 ASP A C 1
ATOM 1665 O O . ASP A 1 202 ? 28.255 -28.384 40.683 1.00 30.23 202 ASP A O 1
ATOM 1669 N N . THR A 1 203 ? 28.600 -28.518 38.484 1.00 32.44 203 THR A N 1
ATOM 1670 C CA . THR A 1 203 ? 27.211 -28.324 38.013 1.00 32.44 203 THR A CA 1
ATOM 1671 C C . THR A 1 203 ? 27.160 -28.416 36.484 1.00 32.44 203 THR A C 1
ATOM 1673 O O . THR A 1 203 ? 26.961 -27.444 35.756 1.00 32.44 203 THR A O 1
ATOM 1676 N N . LYS A 1 204 ? 27.347 -29.629 35.952 1.00 42.69 204 LYS A N 1
ATOM 1677 C CA . LYS A 1 204 ? 26.809 -29.952 34.625 1.00 42.69 204 LYS A CA 1
ATOM 1678 C C . LYS A 1 204 ? 25.283 -29.921 34.728 1.00 42.69 204 LYS A C 1
ATOM 1680 O O . LYS A 1 204 ? 24.722 -30.668 35.516 1.00 42.69 204 LYS A O 1
ATOM 1685 N N . ILE A 1 205 ? 24.661 -29.063 33.918 1.00 34.66 205 ILE A N 1
ATOM 1686 C CA . ILE A 1 205 ? 23.437 -29.247 33.103 1.00 34.66 205 ILE A CA 1
ATOM 1687 C C . ILE A 1 205 ? 22.794 -27.860 32.896 1.00 34.66 205 ILE A C 1
ATOM 1689 O O . ILE A 1 205 ? 21.897 -27.441 33.613 1.00 34.66 205 ILE A O 1
ATOM 1693 N N . SER A 1 206 ? 23.285 -27.122 31.900 1.00 33.19 206 SER A N 1
ATOM 1694 C CA . SER A 1 206 ? 22.449 -26.373 30.939 1.00 33.19 206 SER A CA 1
ATOM 1695 C C . SER A 1 206 ? 23.316 -25.868 29.778 1.00 33.19 206 SER A C 1
ATOM 1697 O O . SER A 1 206 ? 23.234 -24.732 29.325 1.00 33.19 206 SER A O 1
ATOM 1699 N N . ALA A 1 207 ? 24.183 -26.741 29.263 1.00 41.59 207 ALA A N 1
ATOM 1700 C CA . ALA A 1 207 ? 24.751 -26.522 27.946 1.00 41.59 207 ALA A CA 1
ATOM 1701 C C . ALA A 1 207 ? 23.652 -26.807 26.918 1.00 41.59 207 ALA A C 1
ATOM 1703 O O . ALA A 1 207 ? 23.410 -27.969 26.612 1.00 41.59 207 ALA A O 1
ATOM 1704 N N . GLN A 1 208 ? 22.976 -25.766 26.429 1.00 36.25 208 GLN A N 1
ATOM 1705 C CA . GLN A 1 208 ? 22.664 -25.585 25.007 1.00 36.25 208 GLN A CA 1
ATOM 1706 C C . GLN A 1 208 ? 21.874 -24.290 24.788 1.00 36.25 208 GLN A C 1
ATOM 1708 O O . GLN A 1 208 ? 20.843 -24.063 25.409 1.00 36.25 208 GLN A O 1
ATOM 1713 N N . ASN A 1 209 ? 22.360 -23.505 23.825 1.00 34.25 209 ASN A N 1
ATOM 1714 C CA . ASN A 1 209 ? 21.748 -22.313 23.231 1.00 34.25 209 ASN A CA 1
ATOM 1715 C C . ASN A 1 209 ? 22.011 -21.007 23.974 1.00 34.25 209 ASN A C 1
ATOM 1717 O O . ASN A 1 209 ? 21.110 -20.435 24.566 1.00 34.25 209 ASN A O 1
ATOM 1721 N N . ASN A 1 210 ? 23.256 -20.535 23.893 1.00 35.97 210 ASN A N 1
ATOM 1722 C CA . ASN A 1 210 ? 23.594 -19.129 23.654 1.00 35.97 210 ASN A CA 1
ATOM 1723 C C . ASN A 1 210 ? 25.120 -19.035 23.563 1.00 35.97 210 ASN A C 1
ATOM 1725 O O . ASN A 1 210 ? 25.787 -18.619 24.505 1.00 35.97 210 ASN A O 1
ATOM 1729 N N . LEU A 1 211 ? 25.692 -19.468 22.433 1.00 37.56 211 LEU A N 1
ATOM 1730 C CA . LEU A 1 211 ? 27.079 -19.121 22.113 1.00 37.56 211 LEU A CA 1
ATOM 1731 C C . LEU A 1 211 ? 27.101 -17.633 21.743 1.00 37.56 211 LEU A C 1
ATOM 1733 O O . LEU A 1 211 ? 26.977 -17.245 20.584 1.00 37.56 211 LEU A O 1
ATOM 1737 N N . GLN A 1 212 ? 27.136 -16.818 22.792 1.00 41.41 212 GLN A N 1
ATOM 1738 C CA . GLN A 1 212 ? 27.405 -15.391 22.774 1.00 41.41 212 GLN A CA 1
ATOM 1739 C C . GLN A 1 212 ? 28.905 -15.213 22.522 1.00 41.41 212 GLN A C 1
ATOM 1741 O O . GLN A 1 212 ? 29.727 -15.742 23.267 1.00 41.41 212 GLN A O 1
ATOM 1746 N N . GLU A 1 213 ? 29.269 -14.495 21.462 1.00 46.22 213 GLU A N 1
ATOM 1747 C CA . GLU A 1 213 ? 30.657 -14.100 21.224 1.00 46.22 213 GLU A CA 1
ATOM 1748 C C . GLU A 1 213 ? 30.890 -12.724 21.847 1.00 46.22 213 GLU A C 1
ATOM 1750 O O . GLU A 1 213 ? 30.303 -11.726 21.430 1.00 46.22 213 GLU A O 1
ATOM 1755 N N . ASN A 1 214 ? 31.751 -12.674 22.862 1.00 38.75 214 ASN A N 1
ATOM 1756 C CA . ASN A 1 214 ? 32.240 -11.420 23.418 1.00 38.75 214 ASN A CA 1
ATOM 1757 C C . ASN A 1 214 ? 33.164 -10.752 22.390 1.00 38.75 214 ASN A C 1
ATOM 1759 O O . ASN A 1 214 ? 34.227 -11.285 22.063 1.00 38.75 214 ASN A O 1
ATOM 1763 N N . CYS A 1 215 ? 32.786 -9.576 21.886 1.00 37.88 215 CYS A N 1
ATOM 1764 C CA . CYS A 1 215 ? 33.690 -8.755 21.088 1.00 37.88 215 CYS A CA 1
ATOM 1765 C C . CYS A 1 215 ? 34.669 -8.027 22.013 1.00 37.88 215 CYS A C 1
ATOM 1767 O O . CYS A 1 215 ? 34.302 -7.072 22.690 1.00 37.88 215 CYS A O 1
ATOM 1769 N N . ILE A 1 216 ? 35.933 -8.445 21.989 1.00 43.47 216 ILE A N 1
ATOM 1770 C CA . ILE A 1 216 ? 37.040 -7.630 22.491 1.00 43.47 216 ILE A CA 1
ATOM 1771 C C . ILE A 1 216 ? 37.346 -6.600 21.402 1.00 43.47 216 ILE A C 1
ATOM 1773 O O . ILE A 1 216 ? 37.700 -6.971 20.278 1.00 43.47 216 ILE A O 1
ATOM 1777 N N . LEU A 1 217 ? 37.188 -5.313 21.719 1.00 35.66 217 LEU A N 1
ATOM 1778 C CA . LEU A 1 217 ? 37.717 -4.231 20.893 1.00 35.66 217 LEU A CA 1
ATOM 1779 C C . LEU A 1 217 ? 39.221 -4.472 20.746 1.00 35.66 217 LEU A C 1
ATOM 1781 O O . LEU A 1 217 ? 39.975 -4.338 21.704 1.00 35.66 217 LEU A O 1
ATOM 1785 N N . LYS A 1 218 ? 39.669 -4.867 19.551 1.00 37.38 218 LYS A N 1
ATOM 1786 C CA . LYS A 1 218 ? 41.097 -4.803 19.244 1.00 37.38 218 LYS A CA 1
ATOM 1787 C C . LYS A 1 218 ? 41.478 -3.335 1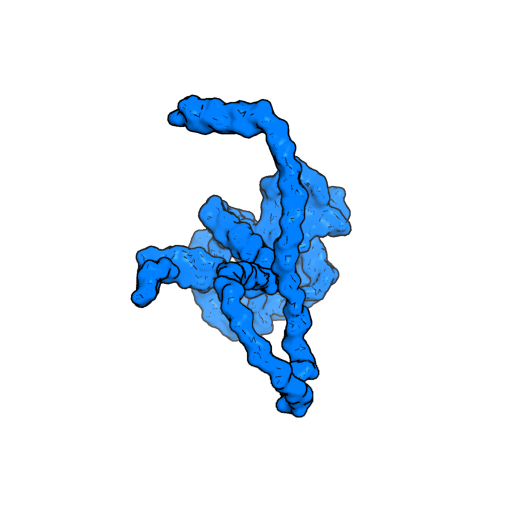9.348 1.00 37.38 218 LYS A C 1
ATOM 1789 O O . LYS A 1 218 ? 40.852 -2.519 18.674 1.00 37.38 218 LYS A O 1
ATOM 1794 N N . GLU A 1 219 ? 42.477 -3.015 20.167 1.00 40.03 219 GLU A N 1
ATOM 1795 C CA . GLU A 1 219 ? 43.173 -1.736 20.079 1.00 40.03 219 GLU A CA 1
ATOM 1796 C C . GLU A 1 219 ? 43.574 -1.548 18.613 1.00 40.03 219 GLU A C 1
ATOM 1798 O O . GLU A 1 219 ? 44.489 -2.201 18.101 1.00 40.03 219 GLU A O 1
ATOM 1803 N N . GLU A 1 220 ? 42.822 -0.723 17.884 1.00 38.84 220 GLU A N 1
ATOM 1804 C CA . GLU A 1 220 ? 43.241 -0.308 16.564 1.00 38.84 220 GLU A CA 1
ATOM 1805 C C . GLU A 1 220 ? 44.580 0.383 16.752 1.00 38.84 220 GLU A C 1
ATOM 1807 O O . GLU A 1 220 ? 44.704 1.331 17.529 1.00 38.84 220 GLU A O 1
ATOM 1812 N N . ASN A 1 221 ? 45.587 -0.129 16.044 1.00 37.75 221 ASN A N 1
ATOM 1813 C CA . ASN A 1 221 ? 46.852 0.539 15.813 1.00 37.75 221 ASN A CA 1
ATOM 1814 C C . ASN A 1 221 ? 46.601 2.042 15.694 1.00 37.75 221 ASN A C 1
ATOM 1816 O O . ASN A 1 221 ? 46.097 2.499 14.666 1.00 37.75 221 ASN A O 1
ATOM 1820 N N . ASN A 1 222 ? 46.957 2.788 16.743 1.00 42.34 222 ASN A N 1
ATOM 1821 C CA . ASN A 1 222 ? 47.033 4.236 16.727 1.00 42.34 222 ASN A CA 1
ATOM 1822 C C . ASN A 1 222 ? 47.975 4.610 15.579 1.00 42.34 222 ASN A C 1
ATOM 1824 O O . ASN A 1 222 ? 49.188 4.735 15.769 1.00 42.34 222 ASN A O 1
ATOM 1828 N N . LYS A 1 223 ? 47.438 4.777 14.365 1.00 48.22 223 LYS A N 1
ATOM 1829 C CA . LYS A 1 223 ? 48.115 5.502 13.301 1.00 48.22 223 LYS A CA 1
ATOM 1830 C C . LYS A 1 223 ? 48.290 6.897 13.869 1.00 48.22 223 LYS A C 1
ATOM 1832 O O . LYS A 1 223 ? 47.355 7.693 13.882 1.00 48.22 223 LYS A O 1
ATOM 1837 N N . ARG A 1 224 ? 49.476 7.152 14.430 1.00 50.75 224 ARG A N 1
ATOM 1838 C CA . ARG A 1 224 ? 49.927 8.486 14.808 1.00 50.75 224 ARG A CA 1
ATOM 1839 C C . ARG A 1 224 ? 49.721 9.360 13.578 1.00 50.75 224 ARG A C 1
ATOM 1841 O O . ARG A 1 224 ? 50.467 9.246 12.611 1.00 50.75 224 ARG A O 1
ATOM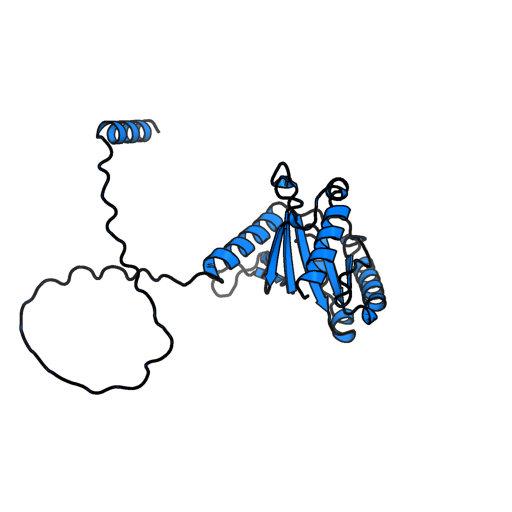 1848 N N . LEU A 1 225 ? 48.664 10.165 13.599 1.00 54.16 225 LEU A N 1
ATOM 1849 C CA . LEU A 1 225 ? 48.472 11.229 12.626 1.00 54.16 225 LEU A CA 1
ATOM 1850 C C . LEU A 1 225 ? 49.739 12.099 12.673 1.00 54.16 225 LEU A C 1
ATOM 1852 O O . LEU A 1 225 ? 50.165 12.426 13.789 1.00 54.16 225 LEU A O 1
ATOM 1856 N N . PRO A 1 226 ? 50.357 12.430 11.525 1.00 64.31 226 PRO A N 1
ATOM 1857 C CA . PRO A 1 226 ? 51.509 13.322 11.484 1.00 64.31 226 PRO A CA 1
ATOM 1858 C C . PRO A 1 226 ? 51.195 14.621 12.231 1.00 64.31 226 PRO A C 1
ATOM 1860 O O . PRO A 1 226 ? 50.070 15.124 12.162 1.00 64.31 226 PRO A O 1
ATOM 1863 N N . ASP A 1 227 ? 52.175 15.166 12.950 1.00 69.25 227 ASP A N 1
ATOM 1864 C CA . ASP A 1 227 ? 51.970 16.327 13.827 1.00 69.25 227 ASP A CA 1
ATOM 1865 C C . ASP A 1 227 ? 51.432 17.562 13.074 1.00 69.25 227 ASP A C 1
ATOM 1867 O O . ASP A 1 227 ? 50.705 18.373 13.653 1.00 69.25 227 ASP A O 1
ATOM 1871 N N . GLU A 1 228 ? 51.681 17.651 11.763 1.00 62.41 228 GLU A N 1
ATOM 1872 C CA . GLU A 1 228 ? 51.116 18.671 10.871 1.00 62.41 228 GLU A CA 1
ATOM 1873 C C . GLU A 1 228 ? 49.583 18.605 10.773 1.00 62.41 228 GLU A C 1
ATOM 1875 O O . GLU A 1 228 ? 48.913 19.639 10.828 1.00 62.41 228 GLU A O 1
ATOM 1880 N N . GLU A 1 229 ? 48.994 17.407 10.707 1.00 63.91 229 GLU A N 1
ATOM 1881 C CA . GLU A 1 229 ? 47.537 17.250 10.615 1.00 63.91 229 GLU A CA 1
ATOM 1882 C C . GLU A 1 229 ? 46.857 17.587 11.952 1.00 63.91 229 GLU A C 1
ATOM 1884 O O . GLU A 1 229 ? 45.788 18.207 11.988 1.00 63.91 229 GLU A O 1
ATOM 1889 N N . LYS A 1 230 ? 47.507 17.258 13.078 1.00 68.00 230 LYS A N 1
ATOM 1890 C CA . LYS A 1 230 ? 47.052 17.682 14.412 1.00 68.00 230 LYS A CA 1
ATOM 1891 C C . LYS A 1 230 ? 47.124 19.199 14.582 1.00 68.00 230 LYS A C 1
ATOM 1893 O O . LYS A 1 230 ? 46.192 19.788 15.136 1.00 68.00 230 LYS A O 1
ATOM 1898 N N . ALA A 1 231 ? 48.191 19.835 14.098 1.00 71.56 231 ALA A N 1
ATOM 1899 C CA . ALA A 1 231 ? 48.354 21.285 14.160 1.00 71.56 231 ALA A CA 1
ATOM 1900 C C . ALA A 1 231 ? 47.303 22.015 13.308 1.00 71.56 231 ALA A C 1
ATOM 1902 O O . ALA A 1 231 ? 46.671 22.954 13.796 1.00 71.56 231 ALA A O 1
ATOM 1903 N N . ALA A 1 232 ? 47.038 21.534 12.089 1.00 72.19 232 ALA A N 1
ATOM 1904 C CA . ALA A 1 232 ? 46.030 22.109 11.197 1.00 72.19 232 ALA A CA 1
ATOM 1905 C C . ALA A 1 232 ? 44.615 22.039 11.793 1.00 72.19 232 ALA A C 1
ATOM 1907 O O . ALA A 1 232 ? 43.873 23.023 11.769 1.00 72.19 232 ALA A O 1
ATOM 1908 N N . ARG A 1 233 ? 44.249 20.905 12.406 1.00 67.12 233 ARG A N 1
ATOM 1909 C CA . ARG A 1 233 ? 42.943 20.750 13.069 1.00 67.12 233 ARG A CA 1
ATOM 1910 C C . ARG A 1 233 ? 42.802 21.644 14.301 1.00 67.12 233 ARG A C 1
ATOM 1912 O O . ARG A 1 233 ? 41.735 22.217 14.514 1.00 67.12 233 ARG A O 1
ATOM 1919 N N . LYS A 1 234 ? 43.870 21.811 15.088 1.00 74.25 234 LYS A N 1
ATOM 1920 C CA . LYS A 1 234 ? 43.875 22.717 16.248 1.00 74.25 234 LYS A CA 1
ATOM 1921 C C . LYS A 1 234 ? 43.750 24.185 15.825 1.00 74.25 234 LYS A C 1
ATOM 1923 O O . LYS A 1 234 ? 43.010 24.930 16.460 1.00 74.25 234 LYS A O 1
ATOM 1928 N N . ALA A 1 235 ? 44.414 24.585 14.741 1.00 71.06 235 ALA A N 1
ATOM 1929 C CA . ALA A 1 235 ? 44.295 25.931 14.182 1.00 71.06 235 ALA A CA 1
ATOM 1930 C C . ALA A 1 235 ? 42.880 26.210 13.645 1.00 71.06 235 ALA A C 1
ATOM 1932 O O . ALA A 1 235 ? 42.318 27.263 13.925 1.00 71.06 235 ALA A O 1
ATOM 1933 N N . ALA A 1 236 ? 42.267 25.245 12.952 1.00 70.00 236 ALA A N 1
ATOM 1934 C CA . ALA A 1 236 ? 40.897 25.369 12.454 1.00 70.00 236 ALA A CA 1
ATOM 1935 C C . ALA A 1 236 ? 39.849 25.457 13.578 1.00 70.00 236 ALA A C 1
ATOM 1937 O O . ALA A 1 236 ? 38.839 26.139 13.422 1.00 70.00 236 ALA A O 1
ATOM 1938 N N . TYR A 1 237 ? 40.085 24.787 14.710 1.00 65.00 237 TYR A N 1
ATOM 1939 C CA . TYR A 1 237 ? 39.214 24.871 15.885 1.00 65.00 237 TYR A CA 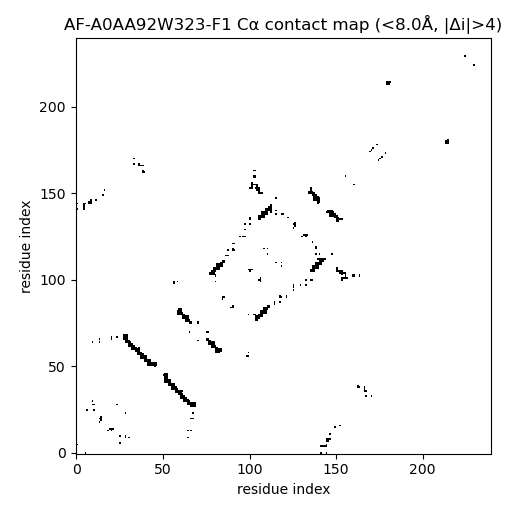1
ATOM 1940 C C . TYR A 1 237 ? 39.314 26.229 16.591 1.00 65.00 237 TYR A C 1
ATOM 1942 O O . TYR A 1 237 ? 38.301 26.759 17.020 1.00 65.00 237 TYR A O 1
ATOM 1950 N N . LEU A 1 238 ? 40.516 26.805 16.682 1.00 65.44 238 LEU A N 1
ATOM 1951 C CA . LEU A 1 238 ? 40.739 28.120 17.300 1.00 65.44 238 LEU A CA 1
ATOM 1952 C C . LEU A 1 238 ? 40.308 29.301 16.414 1.00 65.44 238 LEU A C 1
ATOM 1954 O O . LEU A 1 238 ? 40.237 30.425 16.898 1.00 65.44 238 LEU A O 1
ATOM 1958 N N . ALA A 1 239 ? 40.058 29.058 15.125 1.00 64.12 239 ALA A N 1
ATOM 1959 C CA . ALA A 1 239 ? 39.549 30.049 14.177 1.00 64.12 239 ALA A CA 1
ATOM 1960 C C . ALA A 1 239 ? 38.006 30.098 14.106 1.00 64.12 239 ALA A C 1
ATOM 1962 O O . ALA A 1 239 ? 37.464 30.864 13.308 1.00 64.12 239 ALA A O 1
ATOM 1963 N N . ARG A 1 240 ? 37.312 29.271 14.898 1.00 50.62 240 ARG A N 1
ATOM 1964 C CA . ARG A 1 240 ? 35.863 29.328 15.136 1.00 50.62 240 ARG A CA 1
ATOM 1965 C C . ARG A 1 240 ? 35.583 29.987 16.478 1.00 50.62 240 ARG A C 1
ATOM 1967 O O . ARG A 1 240 ? 34.540 30.667 16.554 1.00 50.62 240 ARG A O 1
#

Solvent-accessible surface area (backbone atoms only — not comparable to full-atom values): 14686 Å² total; per-residue (Å²): 127,60,79,71,33,52,52,51,36,50,51,52,49,35,34,72,78,34,68,78,42,74,79,52,62,72,92,40,51,46,71,50,80,40,68,76,44,71,43,72,44,79,66,87,43,65,42,99,84,72,45,79,35,58,50,77,47,67,44,53,31,39,36,43,39,35,65,33,83,73,50,94,47,81,85,66,46,49,32,36,36,32,42,73,36,88,43,71,72,59,50,71,67,54,88,60,66,72,73,56,56,40,55,29,35,33,31,29,48,31,24,44,59,90,45,49,68,57,52,52,52,46,50,52,53,48,28,72,80,39,62,91,46,59,60,32,65,17,35,33,24,60,79,72,26,45,74,81,39,83,41,45,75,37,79,52,49,71,66,42,48,50,53,52,52,51,48,53,50,44,43,62,64,57,72,73,39,83,86,78,69,82,73,74,77,74,74,82,72,81,90,72,91,78,90,82,91,85,83,82,91,86,81,92,83,79,92,77,89,77,92,74,77,81,75,75,81,70,82,69,78,79,74,76,69,55,69,66,62,57,49,52,53,53,53,58,60,74,74,109

Organism: NCBI:txid165179

Radius of gyration: 26.79 Å; Cα contacts (8 Å, |Δi|>4): 31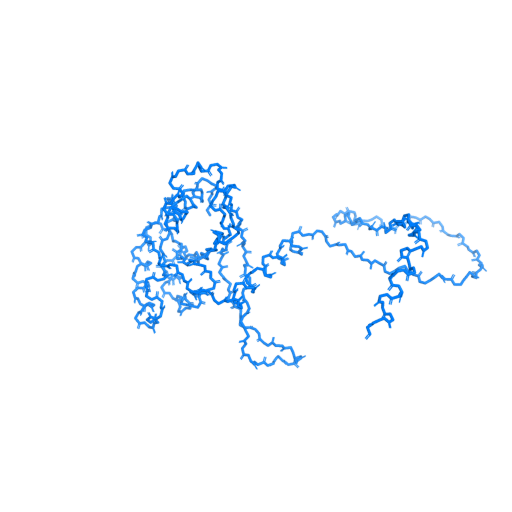1; chains: 1; bounding box: 70×60×70 Å

Nearest PDB structures (foldseek):
  3dnx-assembly1_A-2  TM=6.156E-01  e=1.787E-04  Ruegeria pomeroyi
  2wte-assembly1_B  TM=3.658E-01  e=1.675E+00  Saccharolobus solfataricus P2

Secondary structure (DSSP, 8-state):
--HHHHHHHHHHHHHHH-GGGGGS-GGG-EEEEEES--EEEEEEEE-TTSPEEEEEE--SEEEEEESSTT-SSGGG-EEEEEEE--SHHHHHH-S-GGGGTTTSSEEEEEE-GGGHHHHHHHHHHHHHH-GGGTT-EEEEETTT--EEE-PPPP---HHHHHHHHHHHHHIIIIISSPP---PPPPPPPP-----------------SS-----------------HHHHHHHHHHHHT-

pLDDT: mean 77.39, std 21.21, range [29.7, 98.19]